Protein AF-A0AAN5I035-F1 (afdb_monomer_lite)

Organism: NCBI:txid1317129

Sequence (185 aa):
MRILAYFFSLVFFILNPTMFFKVLAELSRILLFSSSDSPFKPRFLRLLENATAASDLAPGTIEIALLAIEWTMVLLHVIVSVLHAYGCFSGRPAFVRPMVANCIASSSLLLIYLLITIYVIFNVNFPATNSVADAMNFETTQKRHLTIGGTFFVLYLLWDAIILYDYFDIKQRHRDFMYWIVEER

pLDDT: mean 78.51, std 13.43, range [45.34, 94.44]

Foldseek 3Di:
DVVVLVVLLVVCLPVLLVCLCVLLVVCCCLQPVCPPPNLLHDPVSVVVNVVVVVVPDDPCPVVVVSVVVSVVLNVLSNCLSVLLVVCLVVLNLVSLVVVLVNLVVSLVSLVVSLVVLVCSLPPRPQDPDPDPVVSVVVNVVSVVVNVVSVVVSVSSVVSSVSSVVSSVVSVVVVVVVVVVVVVVD

Structure (mmCIF, N/CA/C/O backbone):
data_AF-A0AAN5I035-F1
#
_entry.id   AF-A0AAN5I035-F1
#
loop_
_atom_site.group_PDB
_atom_site.id
_atom_site.type_symbol
_atom_site.label_atom_id
_atom_site.label_alt_id
_atom_site.label_comp_id
_atom_site.label_asym_id
_atom_site.label_entity_id
_atom_site.label_seq_id
_atom_site.pdbx_PDB_ins_code
_atom_site.Cartn_x
_atom_site.Cartn_y
_atom_site.Cartn_z
_atom_site.occupancy
_atom_site.B_iso_or_equiv
_atom_site.auth_seq_id
_atom_site.auth_comp_id
_atom_site.auth_asym_id
_atom_site.auth_atom_id
_atom_site.pdbx_PDB_model_num
ATOM 1 N N . MET A 1 1 ? -5.283 -10.784 18.619 1.00 60.19 1 MET A N 1
ATOM 2 C CA . MET A 1 1 ? -5.564 -9.887 17.474 1.00 60.19 1 MET A CA 1
ATOM 3 C C . MET A 1 1 ? -4.944 -8.500 17.627 1.00 60.19 1 MET A C 1
ATOM 5 O O . MET A 1 1 ? -4.178 -8.135 16.756 1.00 60.19 1 MET A O 1
ATOM 9 N N . ARG A 1 2 ? -5.168 -7.750 18.718 1.00 64.00 2 ARG A N 1
ATOM 10 C CA . ARG A 1 2 ? -4.633 -6.373 18.863 1.00 64.00 2 ARG A CA 1
ATOM 11 C C . ARG A 1 2 ? -3.109 -6.247 18.777 1.00 64.00 2 ARG A C 1
ATOM 13 O O . ARG A 1 2 ? -2.619 -5.431 18.016 1.00 64.00 2 ARG A O 1
ATOM 20 N N . ILE A 1 3 ? -2.360 -7.089 19.493 1.00 70.69 3 ILE A N 1
ATOM 21 C CA . ILE A 1 3 ? -0.884 -7.113 19.408 1.00 70.69 3 ILE A CA 1
ATOM 22 C C . ILE A 1 3 ? -0.423 -7.404 17.973 1.00 70.69 3 ILE A C 1
ATOM 24 O O . ILE A 1 3 ? 0.518 -6.786 17.491 1.00 70.69 3 ILE A O 1
ATOM 28 N N . LEU A 1 4 ? -1.135 -8.297 17.277 1.00 66.12 4 LEU A N 1
ATOM 29 C CA . LEU A 1 4 ? -0.880 -8.612 15.876 1.00 66.12 4 LEU A CA 1
ATOM 30 C C . LEU A 1 4 ? -1.146 -7.388 14.982 1.00 66.12 4 LEU A C 1
ATOM 32 O O . LEU A 1 4 ? -0.314 -7.060 14.151 1.00 66.12 4 LEU A O 1
ATOM 36 N N . ALA A 1 5 ? -2.254 -6.671 15.196 1.00 66.56 5 ALA A N 1
ATOM 37 C CA . ALA A 1 5 ? -2.573 -5.440 14.474 1.00 66.56 5 ALA A CA 1
ATOM 38 C C . ALA A 1 5 ? -1.515 -4.352 14.687 1.00 66.56 5 ALA A C 1
ATOM 40 O O . ALA A 1 5 ? -1.046 -3.776 13.715 1.00 66.56 5 ALA A O 1
ATOM 41 N N . TYR A 1 6 ? -1.055 -4.138 15.923 1.00 69.69 6 TYR A N 1
ATOM 42 C CA . TYR A 1 6 ? 0.030 -3.194 16.205 1.00 69.69 6 TYR A CA 1
ATOM 43 C C . TYR A 1 6 ? 1.356 -3.611 15.568 1.00 69.69 6 TYR A C 1
ATOM 45 O O . TYR A 1 6 ? 2.053 -2.772 15.000 1.00 69.69 6 TYR A O 1
ATOM 53 N N . PHE A 1 7 ? 1.692 -4.902 15.626 1.00 75.31 7 PHE A N 1
ATOM 54 C CA . PHE A 1 7 ? 2.879 -5.442 14.973 1.00 75.31 7 PHE A CA 1
ATOM 55 C C . PHE A 1 7 ? 2.829 -5.215 13.459 1.00 75.31 7 PHE A C 1
ATOM 57 O O . PHE A 1 7 ? 3.774 -4.677 12.891 1.00 75.31 7 PHE A O 1
ATOM 64 N N . PHE A 1 8 ? 1.714 -5.552 12.810 1.00 69.56 8 PHE A N 1
ATOM 65 C CA . PHE A 1 8 ? 1.548 -5.345 11.375 1.00 69.56 8 PHE A CA 1
ATOM 66 C C . PHE A 1 8 ? 1.507 -3.862 11.003 1.00 69.56 8 PHE A C 1
ATOM 68 O O . PHE A 1 8 ? 2.154 -3.485 10.034 1.00 69.56 8 PHE A O 1
ATOM 75 N N . SER A 1 9 ? 0.857 -2.997 11.784 1.00 70.56 9 SER A N 1
ATOM 76 C CA . SER A 1 9 ? 0.920 -1.548 11.564 1.00 70.56 9 SER A CA 1
ATOM 77 C C . SER A 1 9 ? 2.349 -1.013 11.653 1.00 70.56 9 SER A C 1
ATOM 79 O O . SER A 1 9 ? 2.725 -0.195 10.824 1.00 70.56 9 SER A O 1
ATOM 81 N N . LEU A 1 10 ? 3.174 -1.498 12.589 1.00 75.06 10 LEU A N 1
ATOM 82 C CA . LEU A 1 10 ? 4.586 -1.106 12.695 1.00 75.06 10 LEU A CA 1
ATOM 83 C C . LEU A 1 10 ? 5.431 -1.648 11.533 1.00 75.06 10 LEU A C 1
ATOM 85 O O . LEU A 1 10 ? 6.262 -0.938 10.973 1.00 75.06 10 LEU A O 1
ATOM 89 N N . VAL A 1 11 ? 5.221 -2.909 11.157 1.00 78.88 11 VAL A N 1
ATOM 90 C CA . VAL A 1 11 ? 5.916 -3.539 10.030 1.00 78.88 11 VAL A CA 1
ATOM 91 C C . VAL A 1 11 ? 5.591 -2.800 8.732 1.00 78.88 11 VAL A C 1
ATOM 93 O O . VAL A 1 11 ? 6.497 -2.431 7.987 1.00 78.88 11 VAL A O 1
ATOM 96 N N . PHE A 1 12 ? 4.314 -2.514 8.482 1.00 79.19 12 PHE A N 1
ATOM 97 C CA . PHE A 1 12 ? 3.877 -1.823 7.274 1.00 79.19 12 PHE A CA 1
ATOM 98 C C . PHE A 1 12 ? 4.144 -0.318 7.293 1.00 79.19 12 PHE A C 1
ATOM 100 O O . PHE A 1 12 ? 4.346 0.242 6.222 1.00 79.19 12 PHE A O 1
ATOM 107 N N . PHE A 1 13 ? 4.287 0.304 8.467 1.00 78.06 13 PHE A N 1
ATOM 108 C CA . PHE A 1 13 ? 4.807 1.670 8.592 1.00 78.06 13 PHE A CA 1
ATOM 109 C C . PHE A 1 13 ? 6.179 1.828 7.925 1.00 78.06 13 PHE A C 1
ATOM 111 O O . PHE A 1 13 ? 6.458 2.851 7.304 1.00 78.06 13 PHE A O 1
ATOM 118 N N . ILE A 1 14 ? 7.032 0.804 8.034 1.00 78.81 14 ILE A N 1
ATOM 119 C CA . ILE A 1 14 ? 8.379 0.802 7.450 1.00 78.81 14 ILE A CA 1
ATOM 120 C C . ILE A 1 14 ? 8.353 0.242 6.026 1.00 78.81 14 ILE A C 1
ATOM 122 O O . ILE A 1 14 ? 8.935 0.837 5.117 1.00 78.81 14 ILE A O 1
ATOM 126 N N . LEU A 1 15 ? 7.680 -0.894 5.818 1.00 81.31 15 LEU A N 1
ATOM 127 C CA . LEU A 1 15 ? 7.699 -1.602 4.537 1.00 81.31 15 LEU A CA 1
ATOM 128 C C . LEU A 1 15 ? 6.946 -0.865 3.427 1.00 81.31 15 LEU A C 1
ATOM 130 O O . LEU A 1 15 ? 7.379 -0.923 2.276 1.00 81.31 15 LEU A O 1
ATOM 134 N N . ASN A 1 16 ? 5.835 -0.189 3.731 1.00 81.69 16 ASN A N 1
ATOM 135 C CA . ASN A 1 16 ? 5.000 0.432 2.703 1.00 81.69 16 ASN A CA 1
ATOM 136 C C . ASN A 1 16 ? 5.709 1.603 1.999 1.00 81.69 16 ASN A C 1
ATOM 138 O O . ASN A 1 16 ? 5.742 1.600 0.770 1.00 81.69 16 ASN A O 1
ATOM 142 N N . PRO A 1 17 ? 6.408 2.520 2.701 1.00 82.62 17 PRO A N 1
ATOM 143 C CA . PRO A 1 17 ? 7.271 3.503 2.048 1.00 82.62 17 PRO A CA 1
ATOM 144 C C . PRO A 1 17 ? 8.328 2.886 1.130 1.00 82.62 17 PRO A C 1
ATOM 146 O O . PRO A 1 17 ? 8.500 3.327 -0.004 1.00 82.62 17 PRO A O 1
ATOM 149 N N . THR A 1 18 ? 9.018 1.831 1.582 1.00 82.12 18 THR A N 1
ATOM 150 C CA . THR A 1 18 ? 10.063 1.190 0.766 1.00 82.12 18 THR A CA 1
ATOM 151 C C . THR A 1 18 ? 9.478 0.517 -0.473 1.00 82.12 18 THR A C 1
ATOM 153 O O . THR A 1 18 ? 10.094 0.524 -1.540 1.00 82.12 18 THR A O 1
ATOM 156 N N . MET A 1 19 ? 8.288 -0.067 -0.333 1.00 81.88 19 MET A N 1
ATOM 157 C CA . MET A 1 19 ? 7.547 -0.665 -1.436 1.00 81.88 19 MET A CA 1
ATOM 158 C C . MET A 1 19 ? 7.062 0.382 -2.428 1.00 81.88 19 MET A C 1
ATOM 160 O O . MET A 1 19 ? 7.220 0.149 -3.621 1.00 81.88 19 MET A O 1
ATOM 164 N N . PHE A 1 20 ? 6.556 1.534 -1.977 1.00 78.69 20 PHE A N 1
ATOM 165 C CA . PHE A 1 20 ? 6.182 2.627 -2.875 1.00 78.69 20 PHE A CA 1
ATOM 166 C C . PHE A 1 20 ? 7.358 3.054 -3.744 1.00 78.69 20 PHE A C 1
ATOM 168 O O . PHE A 1 20 ? 7.219 3.041 -4.962 1.00 78.69 20 PHE A O 1
ATOM 175 N N . PHE A 1 21 ? 8.527 3.315 -3.150 1.00 79.31 21 PHE A N 1
ATOM 176 C CA . PHE A 1 21 ? 9.720 3.672 -3.920 1.00 79.31 21 PHE A CA 1
ATOM 177 C C . PHE A 1 21 ? 10.095 2.594 -4.937 1.00 79.31 21 PHE A C 1
ATOM 179 O O . PHE A 1 21 ? 10.336 2.900 -6.097 1.00 79.31 21 PHE A O 1
ATOM 186 N N . LYS A 1 22 ? 10.125 1.315 -4.543 1.00 80.75 22 LYS A N 1
ATOM 187 C CA . LYS A 1 22 ? 10.512 0.237 -5.467 1.00 80.75 22 LYS A CA 1
ATOM 188 C C . LYS A 1 22 ? 9.491 0.009 -6.577 1.00 80.75 22 LYS A C 1
ATOM 190 O O . LYS A 1 22 ? 9.883 -0.170 -7.724 1.00 80.75 22 LYS A O 1
ATOM 195 N N . VAL A 1 23 ? 8.204 -0.008 -6.243 1.00 80.44 23 VAL A N 1
ATOM 196 C CA . VAL A 1 23 ? 7.123 -0.253 -7.202 1.00 80.44 23 VAL A CA 1
ATOM 197 C C . VAL A 1 23 ? 6.985 0.925 -8.155 1.00 80.44 23 VAL A C 1
ATOM 199 O O . VAL A 1 23 ? 6.929 0.703 -9.358 1.00 80.44 23 VAL A O 1
ATOM 202 N N . LEU A 1 24 ? 6.977 2.163 -7.657 1.00 75.12 24 LEU A N 1
ATOM 203 C CA . LEU A 1 24 ? 6.857 3.351 -8.503 1.00 75.12 24 LEU A CA 1
ATOM 204 C C . LEU A 1 24 ? 8.114 3.584 -9.343 1.00 75.12 24 LEU A C 1
ATOM 206 O O . LEU A 1 24 ? 7.967 3.905 -10.518 1.00 75.12 24 LEU A O 1
ATOM 210 N N . ALA A 1 25 ? 9.316 3.309 -8.826 1.00 74.62 25 ALA A N 1
ATOM 211 C CA . ALA A 1 25 ? 10.541 3.353 -9.627 1.00 74.62 25 ALA A CA 1
ATOM 212 C C . ALA A 1 25 ? 10.573 2.275 -10.723 1.00 74.62 25 ALA A C 1
ATOM 214 O O . ALA A 1 25 ? 11.047 2.521 -11.830 1.00 74.62 25 ALA A O 1
ATOM 215 N N . GLU A 1 26 ? 10.076 1.067 -10.448 1.00 74.00 26 GLU A N 1
ATOM 216 C CA . GLU A 1 26 ? 10.031 0.017 -11.466 1.00 74.00 26 GLU A CA 1
ATOM 217 C C . GLU A 1 26 ? 8.922 0.279 -12.490 1.00 74.00 26 GLU A C 1
ATOM 219 O O . GLU A 1 26 ? 9.139 0.118 -13.689 1.00 74.00 26 GLU A O 1
ATOM 224 N N . LEU A 1 27 ? 7.756 0.754 -12.043 1.00 72.06 27 LEU A N 1
ATOM 225 C CA . LEU A 1 27 ? 6.692 1.216 -12.928 1.00 72.06 27 LEU A CA 1
ATOM 226 C C . LEU A 1 27 ? 7.179 2.379 -13.786 1.00 72.06 27 LEU A C 1
ATOM 228 O O . LEU A 1 27 ? 6.998 2.338 -14.991 1.00 72.06 27 LEU A O 1
ATOM 232 N N . SER A 1 28 ? 7.852 3.384 -13.231 1.00 66.25 28 SER A N 1
ATOM 233 C CA . SER A 1 28 ? 8.391 4.488 -14.026 1.00 66.25 28 SER A CA 1
ATOM 234 C C . SER A 1 28 ? 9.477 4.011 -14.991 1.00 66.25 28 SER A C 1
ATOM 236 O O . SER A 1 28 ? 9.486 4.430 -16.146 1.00 66.25 28 SER A O 1
ATOM 238 N N . ARG A 1 29 ? 10.333 3.057 -14.606 1.00 68.38 29 ARG A N 1
ATOM 239 C CA . ARG A 1 29 ? 11.303 2.451 -15.531 1.00 68.38 29 ARG A CA 1
ATOM 240 C C . ARG A 1 29 ? 10.620 1.731 -16.693 1.00 68.38 29 ARG A C 1
ATOM 242 O O . ARG A 1 29 ? 11.008 1.931 -17.842 1.00 68.38 29 ARG A O 1
ATOM 249 N N . ILE A 1 30 ? 9.612 0.909 -16.406 1.00 65.75 30 ILE A N 1
ATOM 250 C CA . ILE A 1 30 ? 8.873 0.146 -17.420 1.00 65.75 30 ILE A CA 1
ATOM 251 C C . ILE A 1 30 ? 8.041 1.086 -18.303 1.00 65.75 30 ILE A C 1
ATOM 253 O O . ILE A 1 30 ? 8.019 0.917 -19.521 1.00 65.75 30 ILE A O 1
ATOM 257 N N . LEU A 1 31 ? 7.366 2.072 -17.705 1.00 60.81 31 LEU A N 1
ATOM 258 C CA . LEU A 1 31 ? 6.388 2.931 -18.373 1.00 60.81 31 LEU A CA 1
ATOM 259 C C . LEU A 1 31 ? 7.026 4.148 -19.077 1.00 60.81 31 LEU A C 1
ATOM 261 O O . LEU A 1 31 ? 6.537 4.543 -20.132 1.00 60.81 31 LEU A O 1
ATOM 265 N N . LEU A 1 32 ? 8.100 4.734 -18.534 1.00 56.31 32 LEU A N 1
ATOM 266 C CA . LEU A 1 32 ? 8.632 6.044 -18.956 1.00 56.31 32 LEU A CA 1
ATOM 267 C C . LEU A 1 32 ? 10.088 6.007 -19.440 1.00 56.31 32 LEU A C 1
ATOM 269 O O . LEU A 1 32 ? 10.382 6.613 -20.462 1.00 56.31 32 LEU A O 1
ATOM 273 N N . PHE A 1 33 ? 10.989 5.278 -18.768 1.00 52.69 33 PHE A N 1
ATOM 274 C CA . PHE A 1 33 ? 12.440 5.316 -19.063 1.00 52.69 33 PHE A CA 1
ATOM 275 C C . PHE A 1 33 ? 12.965 4.159 -19.909 1.00 52.69 33 PHE A C 1
ATOM 277 O O . PHE A 1 33 ? 14.175 4.017 -20.097 1.00 52.69 33 PHE A O 1
ATOM 284 N N . SER A 1 34 ? 12.080 3.325 -20.451 1.00 48.25 34 SER A N 1
ATOM 285 C CA . SER A 1 34 ? 12.475 2.420 -21.522 1.00 48.25 34 SER A CA 1
ATOM 286 C C . SER A 1 34 ? 12.839 3.287 -22.726 1.00 48.25 34 SER A C 1
ATOM 288 O O . SER A 1 34 ? 11.942 3.920 -23.291 1.00 48.25 34 SER A O 1
ATOM 290 N N . SER A 1 35 ? 14.141 3.360 -23.033 1.00 45.34 35 SER A N 1
ATOM 291 C CA . SER A 1 35 ? 14.731 4.148 -24.120 1.00 45.34 35 SER A CA 1
ATOM 292 C C . SER A 1 35 ? 13.869 4.095 -25.382 1.00 45.34 35 SER A C 1
ATOM 294 O O . SER A 1 35 ? 13.225 3.079 -25.652 1.00 45.34 35 SER A O 1
ATOM 296 N N . SER A 1 36 ? 13.868 5.174 -26.170 1.00 46.75 36 SER A N 1
ATOM 297 C CA . SER A 1 36 ? 13.110 5.295 -27.429 1.00 46.75 36 SER A CA 1
ATOM 298 C C . SER A 1 36 ? 13.286 4.102 -28.385 1.00 46.75 36 SER A C 1
ATOM 300 O O . SER A 1 36 ? 12.409 3.844 -29.204 1.00 46.75 36 SER A O 1
ATOM 302 N N . ASP A 1 37 ? 14.372 3.340 -28.225 1.00 47.41 37 ASP A N 1
ATOM 303 C CA . ASP A 1 37 ? 14.731 2.164 -29.023 1.00 47.41 37 ASP A CA 1
ATOM 304 C C . ASP A 1 37 ? 14.488 0.815 -28.328 1.00 47.41 37 ASP A C 1
ATOM 306 O O . ASP A 1 37 ? 14.891 -0.230 -28.837 1.00 47.41 37 ASP A O 1
ATOM 310 N N . SER A 1 38 ? 13.837 0.789 -27.164 1.00 45.84 38 SER A N 1
ATOM 311 C CA . SER A 1 38 ? 13.558 -0.459 -26.462 1.00 45.84 38 SER A CA 1
ATOM 312 C C . SER A 1 38 ? 12.563 -1.319 -27.260 1.00 45.84 38 SER A C 1
ATOM 314 O O . SER A 1 38 ? 11.383 -0.953 -27.392 1.00 45.84 38 SER A O 1
ATOM 316 N N . PRO A 1 39 ? 12.973 -2.509 -27.751 1.00 50.09 39 PRO A N 1
ATOM 317 C CA . PRO A 1 39 ? 12.072 -3.423 -28.456 1.00 50.09 39 PRO A CA 1
ATOM 318 C C . PRO A 1 39 ? 10.982 -3.984 -27.529 1.00 50.09 39 PRO A C 1
ATOM 320 O O . PRO A 1 39 ? 10.032 -4.611 -27.991 1.00 50.09 39 PRO A O 1
ATOM 323 N N . PHE A 1 40 ? 11.095 -3.719 -26.226 1.00 47.88 40 PHE A N 1
ATOM 324 C CA . PHE A 1 40 ? 10.255 -4.256 -25.167 1.00 47.88 40 PHE A CA 1
ATOM 325 C C . PHE A 1 40 ? 9.086 -3.350 -24.783 1.00 47.88 40 PHE A C 1
ATOM 327 O O . PHE A 1 40 ? 8.340 -3.695 -23.872 1.00 47.88 40 PHE A O 1
ATOM 334 N N . LYS A 1 41 ? 8.922 -2.190 -25.435 1.00 55.91 41 LYS A N 1
ATOM 335 C CA . LYS A 1 41 ? 7.906 -1.199 -25.056 1.00 55.91 41 LYS A CA 1
ATOM 336 C C . LYS A 1 41 ? 6.509 -1.604 -25.565 1.00 55.91 41 LYS A C 1
ATOM 338 O O . LYS A 1 41 ? 6.286 -1.591 -26.781 1.00 55.91 41 LYS A O 1
ATOM 343 N N . PRO A 1 42 ? 5.545 -1.921 -24.678 1.00 57.12 42 PRO A N 1
ATOM 344 C CA . PRO A 1 42 ? 4.153 -2.179 -25.046 1.00 57.12 42 PRO A CA 1
ATOM 345 C C . PRO A 1 42 ? 3.546 -1.020 -25.848 1.00 57.12 42 PRO A C 1
ATOM 347 O O . PRO A 1 42 ? 3.849 0.145 -25.593 1.00 57.12 42 PRO A O 1
ATOM 350 N N . ARG A 1 43 ? 2.628 -1.308 -26.783 1.00 56.88 43 ARG A N 1
ATOM 351 C CA . ARG A 1 43 ? 1.982 -0.273 -27.624 1.00 56.88 43 ARG A CA 1
ATOM 352 C C . ARG A 1 43 ? 1.306 0.837 -26.814 1.00 56.88 43 ARG A C 1
ATOM 354 O O . ARG A 1 43 ? 1.384 1.997 -27.200 1.00 56.88 43 ARG A O 1
ATOM 361 N N . PHE A 1 44 ? 0.690 0.485 -25.686 1.00 55.53 44 PHE A N 1
ATOM 362 C CA . PHE A 1 44 ? 0.089 1.450 -24.762 1.00 55.53 44 PHE A CA 1
ATOM 363 C C . PHE A 1 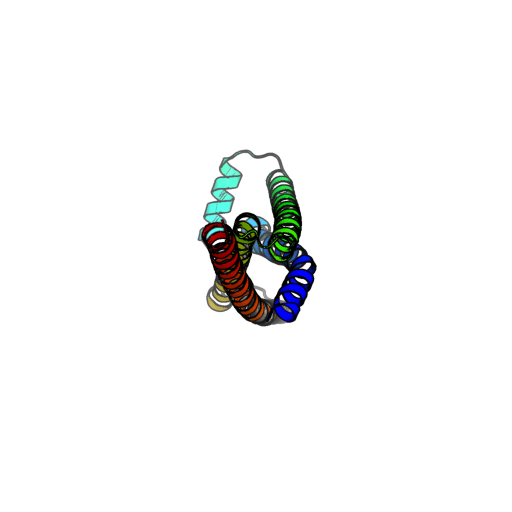44 ? 1.115 2.461 -24.224 1.00 55.53 44 PHE A C 1
ATOM 365 O O . PHE A 1 44 ? 0.822 3.647 -24.123 1.00 55.53 44 PHE A O 1
ATOM 372 N N . LEU A 1 45 ? 2.346 2.015 -23.963 1.00 58.56 45 LEU A N 1
ATOM 373 C CA . LEU A 1 45 ? 3.413 2.858 -23.431 1.00 58.56 45 LEU A CA 1
ATOM 374 C C . LEU A 1 45 ? 4.022 3.802 -24.455 1.00 58.56 45 LEU A C 1
ATOM 376 O O . LEU A 1 45 ? 4.353 4.932 -24.116 1.00 58.56 45 LEU A O 1
ATOM 380 N N . ARG A 1 46 ? 4.080 3.384 -25.721 1.00 59.56 46 ARG A N 1
ATOM 381 C CA . ARG A 1 46 ? 4.413 4.294 -26.825 1.00 59.56 46 ARG A CA 1
ATOM 382 C C . ARG A 1 46 ? 3.366 5.399 -26.977 1.00 59.56 46 ARG A C 1
ATOM 384 O O . ARG A 1 46 ? 3.709 6.530 -27.284 1.00 59.56 46 ARG A O 1
ATOM 391 N N . LEU A 1 47 ? 2.091 5.090 -26.737 1.00 62.03 47 LEU A N 1
ATOM 392 C CA . LEU A 1 47 ? 1.004 6.068 -26.821 1.00 62.03 47 LEU A CA 1
ATOM 393 C C . LEU A 1 47 ? 1.097 7.128 -25.710 1.00 62.03 47 LEU A C 1
ATOM 395 O O . LEU A 1 47 ? 0.880 8.309 -25.964 1.00 62.03 47 LEU A O 1
ATOM 399 N N . LEU A 1 48 ? 1.462 6.698 -24.500 1.00 61.44 48 LEU A N 1
ATOM 400 C CA . LEU A 1 48 ? 1.661 7.560 -23.333 1.00 61.44 48 LEU A CA 1
ATOM 401 C C . LEU A 1 48 ? 2.888 8.464 -23.500 1.00 61.44 48 LEU A C 1
ATOM 403 O O . LEU A 1 48 ? 2.802 9.664 -23.263 1.00 61.44 48 LEU A O 1
ATOM 407 N N . GLU A 1 49 ? 3.992 7.901 -23.991 1.00 63.66 49 GLU A N 1
ATOM 408 C CA . GLU A 1 49 ? 5.212 8.644 -24.306 1.00 63.66 49 GLU A CA 1
ATOM 409 C C . GLU A 1 49 ? 4.979 9.691 -25.404 1.00 63.66 49 GLU A C 1
ATOM 411 O O . GLU A 1 49 ? 5.383 10.844 -25.258 1.00 63.66 49 GLU A O 1
ATOM 416 N N . ASN A 1 50 ? 4.240 9.331 -26.459 1.00 64.81 50 ASN A N 1
ATOM 417 C CA . ASN A 1 50 ? 3.845 10.265 -27.512 1.00 64.81 50 ASN A CA 1
ATOM 418 C C . ASN A 1 50 ? 2.960 11.399 -26.973 1.00 64.81 50 ASN A C 1
ATOM 420 O O . ASN A 1 50 ? 3.115 12.543 -27.392 1.00 64.81 50 ASN A O 1
ATOM 424 N N . ALA A 1 51 ? 2.059 11.109 -26.029 1.00 63.66 51 ALA A N 1
ATOM 425 C CA . ALA A 1 51 ? 1.234 12.130 -25.384 1.00 63.66 51 ALA A CA 1
ATOM 426 C C . ALA A 1 51 ? 2.069 13.078 -24.505 1.00 63.66 51 ALA A C 1
ATOM 428 O O . ALA A 1 51 ? 1.831 14.283 -24.510 1.00 63.66 51 ALA A O 1
ATOM 429 N N . THR A 1 52 ? 3.078 12.562 -23.794 1.00 62.59 52 THR A N 1
ATOM 430 C CA . THR A 1 52 ? 4.006 13.394 -23.011 1.00 62.59 52 THR A CA 1
ATOM 431 C C . THR A 1 52 ? 4.954 14.206 -23.891 1.00 62.59 52 THR A C 1
ATOM 433 O O . THR A 1 52 ? 5.175 15.381 -23.612 1.00 62.59 52 THR A O 1
ATOM 436 N N . ALA A 1 53 ? 5.459 13.642 -24.990 1.00 63.50 53 ALA A N 1
ATOM 437 C CA . ALA A 1 53 ? 6.291 14.364 -25.951 1.00 63.50 53 ALA A CA 1
ATOM 438 C C . ALA A 1 53 ? 5.506 15.485 -26.652 1.00 63.50 53 ALA A C 1
ATOM 440 O O . ALA A 1 53 ? 6.044 16.561 -26.884 1.00 63.50 53 ALA A O 1
ATOM 441 N N . ALA A 1 54 ? 4.211 15.275 -26.911 1.00 64.25 54 ALA A N 1
ATOM 442 C CA . ALA A 1 54 ? 3.320 16.295 -27.467 1.00 64.25 54 ALA A CA 1
ATOM 443 C C . ALA A 1 54 ? 3.015 17.457 -26.500 1.00 64.25 54 ALA A C 1
ATOM 445 O O . ALA A 1 54 ? 2.454 18.463 -26.926 1.00 64.25 54 ALA A O 1
ATOM 446 N N . SER A 1 55 ? 3.348 17.323 -25.212 1.00 66.69 55 SER A N 1
ATOM 447 C CA . SER A 1 55 ? 3.047 18.332 -24.188 1.00 66.69 55 SER A CA 1
ATOM 448 C C . SER A 1 55 ? 4.160 19.363 -23.950 1.00 66.69 55 SER A C 1
ATOM 450 O O . SER A 1 55 ? 3.987 20.227 -23.095 1.00 66.69 55 SER A O 1
ATOM 452 N N . ASP A 1 56 ? 5.276 19.291 -24.694 1.00 66.25 56 ASP A N 1
ATOM 453 C CA . ASP A 1 56 ? 6.405 20.246 -24.640 1.00 66.25 56 ASP A CA 1
ATOM 454 C C . ASP A 1 56 ? 6.963 20.487 -23.214 1.00 66.25 56 ASP A C 1
ATOM 456 O O . ASP A 1 56 ? 7.468 21.555 -22.864 1.00 66.25 56 ASP A O 1
ATOM 460 N N . LEU A 1 57 ? 6.859 19.471 -22.350 1.00 67.88 57 LEU A N 1
ATOM 461 C CA . LEU A 1 57 ? 7.364 19.515 -20.978 1.00 67.88 57 LEU A CA 1
ATOM 462 C C . LEU A 1 57 ? 8.895 19.611 -20.962 1.00 67.88 57 LEU A C 1
ATOM 464 O O . LEU A 1 57 ? 9.586 18.885 -21.677 1.00 67.88 57 LEU A O 1
ATOM 468 N N . ALA A 1 58 ? 9.434 20.455 -20.077 1.00 70.62 58 ALA A N 1
ATOM 469 C CA . ALA A 1 58 ? 10.878 20.587 -19.914 1.00 70.62 58 ALA A CA 1
ATOM 470 C C . ALA A 1 58 ? 11.522 19.240 -19.505 1.00 70.62 58 ALA A C 1
ATOM 472 O O . ALA A 1 58 ? 10.927 18.502 -18.702 1.00 70.62 58 ALA A O 1
ATOM 473 N N . PRO A 1 59 ? 12.744 18.931 -19.989 1.00 63.56 59 PRO A N 1
ATOM 474 C CA . PRO A 1 59 ? 13.462 17.708 -19.633 1.00 63.56 59 PRO A CA 1
ATOM 475 C C . PRO A 1 59 ? 13.541 17.528 -18.111 1.00 63.56 59 PRO A C 1
ATOM 477 O O . PRO A 1 59 ? 13.885 18.464 -17.393 1.00 63.56 59 PRO A O 1
ATOM 480 N N . GLY A 1 60 ? 13.197 16.339 -17.608 1.00 66.75 60 GLY A N 1
ATOM 481 C CA . GLY A 1 60 ? 13.221 16.025 -16.171 1.00 66.75 60 GLY A CA 1
ATOM 482 C C . GLY A 1 60 ? 11.978 16.451 -15.371 1.00 66.75 60 GLY A C 1
ATOM 483 O O . GLY A 1 60 ? 11.849 16.079 -14.207 1.00 66.75 60 GLY A O 1
ATOM 484 N N . THR A 1 61 ? 11.005 17.152 -15.965 1.00 72.38 61 THR A N 1
ATOM 485 C CA . THR A 1 61 ? 9.774 17.559 -15.247 1.00 72.38 61 THR A CA 1
ATOM 486 C C . THR A 1 61 ? 8.951 16.355 -14.779 1.00 72.38 61 THR A C 1
ATOM 488 O O . THR A 1 61 ? 8.416 16.354 -13.671 1.00 72.38 61 THR A O 1
ATOM 491 N N . ILE A 1 62 ? 8.885 15.302 -15.598 1.00 70.75 62 ILE A N 1
ATOM 492 C CA . ILE A 1 62 ? 8.186 14.052 -15.263 1.00 70.75 62 ILE A CA 1
ATOM 493 C C . ILE A 1 62 ? 8.884 13.335 -14.098 1.00 70.75 62 ILE A C 1
ATOM 495 O O . ILE A 1 62 ? 8.211 12.865 -13.187 1.00 70.75 62 ILE A O 1
ATOM 499 N N . GLU A 1 63 ? 10.219 13.300 -14.085 1.00 71.19 63 GLU A N 1
ATOM 500 C CA . GLU A 1 63 ? 11.006 12.704 -12.992 1.00 71.19 63 GLU A CA 1
ATOM 501 C C . GLU A 1 63 ? 10.750 13.416 -11.664 1.00 71.19 63 GLU A C 1
ATOM 503 O O . GLU A 1 63 ? 10.463 12.772 -10.656 1.00 71.19 63 GLU A O 1
ATOM 508 N N . ILE A 1 64 ? 10.786 14.752 -11.676 1.00 77.31 64 ILE A N 1
ATOM 509 C CA . ILE A 1 64 ? 10.528 15.573 -10.490 1.00 77.31 64 ILE A CA 1
ATOM 510 C C . ILE A 1 64 ? 9.091 15.370 -9.998 1.00 77.31 64 ILE A C 1
ATOM 512 O O . ILE A 1 64 ? 8.872 15.222 -8.796 1.00 77.31 64 ILE A O 1
ATOM 516 N N . ALA A 1 65 ? 8.114 15.331 -10.908 1.00 76.00 65 ALA A N 1
ATOM 517 C CA . ALA A 1 65 ? 6.717 15.102 -10.555 1.00 76.00 65 ALA A CA 1
ATOM 518 C C . ALA A 1 65 ? 6.503 13.719 -9.920 1.00 76.00 65 ALA A C 1
ATOM 520 O O . ALA A 1 65 ? 5.821 13.617 -8.903 1.00 76.00 65 ALA A O 1
ATOM 521 N N . LEU A 1 66 ? 7.115 12.665 -10.469 1.00 75.31 66 LEU A N 1
ATOM 522 C CA . LEU A 1 66 ? 7.046 11.316 -9.899 1.00 75.31 66 LEU A CA 1
ATOM 523 C C . LEU A 1 66 ? 7.681 11.250 -8.518 1.00 75.31 66 LEU A C 1
ATOM 525 O O . LEU A 1 66 ? 7.060 10.733 -7.594 1.00 75.31 66 LEU A O 1
ATOM 529 N N . LEU A 1 67 ? 8.870 11.833 -8.358 1.00 78.25 67 LEU A N 1
ATOM 530 C CA . LEU A 1 67 ? 9.548 11.896 -7.070 1.00 78.25 67 LEU A CA 1
ATOM 531 C C . LEU A 1 67 ? 8.688 12.643 -6.038 1.00 78.25 67 LEU A C 1
ATOM 533 O O . LEU A 1 67 ? 8.527 12.188 -4.908 1.00 78.25 67 LEU A O 1
ATOM 537 N N . ALA A 1 68 ? 8.077 13.766 -6.425 1.00 81.56 68 ALA A N 1
ATOM 538 C CA . ALA A 1 68 ? 7.169 14.513 -5.559 1.00 81.56 68 ALA A CA 1
ATOM 539 C C . ALA A 1 68 ? 5.930 13.688 -5.163 1.00 81.56 68 ALA A C 1
ATOM 541 O O . ALA A 1 68 ? 5.523 13.716 -3.998 1.00 81.56 68 ALA A O 1
ATOM 542 N N . ILE A 1 69 ? 5.350 12.927 -6.098 1.00 82.00 69 ILE A N 1
ATOM 543 C CA . ILE A 1 69 ? 4.225 12.017 -5.834 1.00 82.00 69 ILE A CA 1
ATOM 544 C C . ILE A 1 69 ? 4.647 10.914 -4.856 1.00 82.00 69 ILE A C 1
ATOM 546 O O . ILE A 1 69 ? 3.946 10.688 -3.869 1.00 82.00 69 ILE A O 1
ATOM 550 N N . GLU A 1 70 ? 5.794 10.273 -5.086 1.00 79.19 70 GLU A N 1
ATOM 551 C CA . GLU A 1 70 ? 6.355 9.231 -4.219 1.00 79.19 70 GLU A CA 1
ATOM 552 C C . GLU A 1 70 ? 6.507 9.731 -2.778 1.00 79.19 70 GLU A C 1
ATOM 554 O O . GLU A 1 70 ? 5.946 9.145 -1.849 1.00 79.19 70 GLU A O 1
ATOM 559 N N . TRP A 1 71 ? 7.183 10.866 -2.582 1.00 83.31 71 TRP A N 1
ATOM 560 C CA . TRP A 1 71 ? 7.370 11.455 -1.252 1.00 83.31 71 TRP A CA 1
ATOM 561 C C . TRP A 1 71 ? 6.056 11.867 -0.593 1.00 83.31 71 TRP A C 1
ATOM 563 O O . TRP A 1 71 ? 5.888 11.688 0.615 1.00 83.31 71 TRP A O 1
ATOM 573 N N . THR A 1 72 ? 5.103 12.379 -1.373 1.00 86.00 72 THR A N 1
ATOM 574 C CA . THR A 1 72 ? 3.777 12.742 -0.860 1.00 86.00 72 THR A CA 1
ATOM 575 C C . THR A 1 72 ? 3.024 11.507 -0.370 1.00 86.00 72 THR A C 1
ATOM 577 O O . THR A 1 72 ? 2.453 11.535 0.720 1.00 86.00 72 THR A O 1
ATOM 580 N N . MET A 1 73 ? 3.058 10.398 -1.117 1.00 84.19 73 MET A N 1
ATOM 581 C CA . MET A 1 73 ? 2.444 9.133 -0.696 1.00 84.19 73 MET A CA 1
ATOM 582 C C . MET A 1 73 ? 3.088 8.584 0.579 1.00 84.19 73 MET A C 1
ATOM 584 O O . MET A 1 73 ? 2.375 8.149 1.483 1.00 84.19 73 MET A O 1
ATOM 588 N N . VAL A 1 74 ? 4.416 8.662 0.697 1.00 86.38 74 VAL A N 1
ATOM 589 C CA . VAL A 1 74 ? 5.144 8.261 1.911 1.00 86.38 74 VAL A CA 1
ATOM 590 C C . VAL A 1 74 ? 4.725 9.107 3.112 1.00 86.38 74 VAL A C 1
ATOM 592 O O . VAL A 1 74 ? 4.404 8.562 4.168 1.00 86.38 74 VAL A O 1
ATOM 595 N N . LEU A 1 75 ? 4.682 10.431 2.957 1.00 89.25 75 LEU A N 1
ATOM 596 C CA . LEU A 1 75 ? 4.280 11.337 4.030 1.00 89.25 75 LEU A CA 1
ATOM 597 C C . LEU A 1 75 ? 2.836 11.070 4.475 1.00 89.25 75 LEU A C 1
ATOM 599 O O . LEU A 1 75 ? 2.568 10.964 5.672 1.00 89.25 75 LEU A O 1
ATOM 603 N N . LEU A 1 76 ? 1.916 10.910 3.521 1.00 90.12 76 LEU A N 1
ATOM 604 C CA . LEU A 1 76 ? 0.523 10.564 3.803 1.00 90.12 76 LEU A CA 1
ATOM 605 C C . LEU A 1 76 ? 0.418 9.227 4.539 1.00 90.12 76 LEU A C 1
ATOM 607 O O . LEU A 1 76 ? -0.309 9.137 5.527 1.00 90.12 76 LEU A O 1
ATOM 611 N N . HIS A 1 77 ? 1.175 8.214 4.114 1.00 89.94 77 HIS A N 1
ATOM 612 C CA . HIS A 1 77 ? 1.207 6.914 4.773 1.00 89.94 77 HIS A CA 1
ATOM 613 C C . HIS A 1 77 ? 1.650 7.023 6.240 1.00 89.94 77 HIS A C 1
ATOM 615 O O . HIS A 1 77 ? 1.014 6.444 7.126 1.00 89.94 77 HIS A O 1
ATOM 621 N N . VAL A 1 78 ? 2.705 7.796 6.514 1.00 89.69 78 VAL A N 1
ATOM 622 C CA . VAL A 1 78 ? 3.209 8.040 7.874 1.00 89.69 78 VAL A CA 1
ATOM 623 C C . VAL A 1 78 ? 2.149 8.731 8.730 1.00 89.69 78 VAL A C 1
ATOM 625 O O . VAL A 1 78 ? 1.846 8.258 9.826 1.00 89.69 78 VAL A O 1
ATOM 628 N N . ILE A 1 79 ? 1.535 9.806 8.223 1.00 91.38 79 ILE A N 1
ATOM 629 C CA . ILE A 1 79 ? 0.484 10.548 8.936 1.00 91.38 79 ILE A CA 1
ATOM 630 C C . ILE A 1 79 ? -0.694 9.627 9.261 1.00 91.38 79 ILE A C 1
ATOM 632 O O . ILE A 1 79 ? -1.136 9.558 10.409 1.00 91.38 79 ILE A O 1
ATOM 636 N N . VAL A 1 80 ? -1.187 8.884 8.270 1.00 91.50 80 VAL A N 1
ATOM 637 C CA . VAL A 1 80 ? -2.320 7.968 8.437 1.00 91.50 80 VAL A CA 1
ATOM 638 C C . VAL A 1 80 ? -1.993 6.845 9.422 1.00 91.50 80 VAL A C 1
ATOM 640 O O . VAL A 1 80 ? -2.855 6.469 10.210 1.00 91.50 80 VAL A O 1
ATOM 643 N N . SER A 1 81 ? -0.754 6.357 9.447 1.00 89.44 81 SER A N 1
ATOM 644 C CA . SER A 1 81 ? -0.320 5.335 10.406 1.00 89.44 81 SER A CA 1
ATOM 645 C C . SER A 1 81 ? -0.279 5.857 11.846 1.00 89.44 81 SER A C 1
ATOM 647 O O . SER A 1 81 ? -0.687 5.155 12.771 1.00 89.44 81 SER A O 1
ATOM 649 N N . VAL A 1 82 ? 0.147 7.107 12.055 1.00 89.19 82 VAL A N 1
ATOM 650 C CA . VAL A 1 82 ? 0.101 7.751 13.380 1.00 89.19 82 VAL A CA 1
ATOM 651 C C . VAL A 1 82 ? -1.347 7.965 13.829 1.00 89.19 82 VAL A C 1
ATOM 653 O O . VAL A 1 82 ? -1.689 7.672 14.977 1.00 89.19 82 VAL A O 1
ATOM 656 N N . LEU A 1 83 ? -2.221 8.417 12.924 1.00 91.25 83 LEU A N 1
ATOM 657 C CA . LEU A 1 83 ? -3.654 8.550 13.203 1.00 91.25 83 LEU A CA 1
ATOM 658 C C . LEU A 1 83 ? -4.300 7.193 13.506 1.00 91.25 83 LEU A C 1
ATOM 660 O O . LEU A 1 83 ? -5.104 7.108 14.433 1.00 91.25 83 LEU A O 1
ATOM 664 N N . HIS A 1 84 ? -3.915 6.132 12.791 1.00 89.31 84 HIS A N 1
ATOM 665 C CA . HIS A 1 84 ? -4.373 4.768 13.060 1.00 89.31 84 HIS A CA 1
ATOM 666 C C . HIS A 1 84 ? -4.042 4.360 14.488 1.00 89.31 84 HIS A C 1
ATOM 668 O O . HIS A 1 84 ? -4.956 4.048 15.248 1.00 89.31 84 HIS A O 1
ATOM 674 N N . ALA A 1 85 ? -2.767 4.464 14.876 1.00 87.88 85 ALA A N 1
ATOM 675 C CA . ALA A 1 85 ? -2.319 4.145 16.226 1.00 87.88 85 ALA A CA 1
ATOM 676 C C . ALA A 1 85 ? -3.102 4.945 17.279 1.00 87.88 85 ALA A C 1
ATOM 678 O O . ALA A 1 85 ? -3.631 4.367 18.230 1.00 87.88 85 ALA A O 1
ATOM 679 N N . TYR A 1 86 ? -3.258 6.258 17.078 1.00 89.75 86 TYR A N 1
ATOM 680 C CA . TYR A 1 86 ? -4.071 7.098 17.958 1.00 89.75 86 TYR A CA 1
ATOM 681 C C . TYR A 1 86 ? -5.530 6.624 18.038 1.00 89.75 86 TYR A C 1
ATOM 683 O O . TYR A 1 86 ? -6.101 6.571 19.129 1.00 89.75 86 TYR A O 1
ATOM 691 N N . GLY A 1 87 ? -6.143 6.248 16.915 1.00 89.56 87 GLY A N 1
ATOM 692 C CA . GLY A 1 87 ? -7.502 5.711 16.853 1.00 89.56 87 GLY A CA 1
ATOM 693 C C . GLY A 1 87 ? -7.671 4.412 17.638 1.00 89.56 87 GLY A C 1
ATOM 694 O O . GLY A 1 87 ? -8.664 4.261 18.354 1.00 89.56 87 GLY A O 1
ATOM 695 N N . CYS A 1 88 ? -6.680 3.520 17.575 1.00 87.56 88 CYS A N 1
ATOM 696 C CA . CYS A 1 88 ? -6.649 2.279 18.348 1.00 87.56 88 CYS A CA 1
ATOM 697 C C . CYS A 1 88 ? -6.541 2.533 19.854 1.00 87.56 88 CYS A C 1
ATOM 699 O O . CYS A 1 88 ? -7.286 1.930 20.628 1.00 87.56 88 CYS A O 1
ATOM 701 N N . PHE A 1 89 ? -5.664 3.451 20.277 1.00 86.81 89 PHE A N 1
ATOM 702 C CA . PHE A 1 89 ? -5.487 3.785 21.695 1.00 86.81 89 PHE A CA 1
ATOM 703 C C . PHE A 1 89 ? -6.670 4.560 22.278 1.00 86.81 89 PHE A C 1
ATOM 705 O O . PHE A 1 89 ? -7.090 4.291 23.399 1.00 86.81 89 PHE A O 1
ATOM 712 N N . SER A 1 90 ? -7.223 5.509 21.523 1.00 89.19 90 SER A N 1
ATOM 713 C CA . SER A 1 90 ? -8.328 6.362 21.980 1.00 89.19 90 SER A CA 1
ATOM 714 C C . SER A 1 90 ? -9.715 5.740 21.789 1.00 89.19 90 SER A C 1
ATOM 716 O O . SER A 1 90 ? -10.709 6.338 22.200 1.00 89.19 90 SER A O 1
ATOM 718 N N . GLY A 1 91 ? -9.811 4.569 21.147 1.00 88.25 91 GLY A N 1
ATOM 719 C CA . GLY A 1 91 ? -11.088 3.917 20.845 1.00 88.25 91 GLY A CA 1
ATOM 720 C C . GLY A 1 91 ? -11.962 4.727 19.881 1.00 88.25 91 GLY A C 1
ATOM 721 O O . GLY A 1 91 ? -13.189 4.690 19.974 1.00 88.25 91 GLY A O 1
ATOM 722 N N . ARG A 1 92 ? -11.346 5.506 18.982 1.00 91.31 92 ARG A N 1
ATOM 723 C CA . ARG A 1 92 ? -12.041 6.417 18.062 1.00 91.31 92 ARG A CA 1
ATOM 724 C C . ARG A 1 92 ? -11.933 5.915 16.616 1.00 91.31 92 ARG A C 1
ATOM 726 O O . ARG A 1 92 ? -10.906 6.130 15.967 1.00 91.31 92 ARG A O 1
ATOM 733 N N . PRO A 1 93 ? -13.003 5.327 16.047 1.00 92.19 93 PRO A N 1
ATOM 734 C CA . PRO A 1 93 ? -12.951 4.704 14.720 1.00 92.19 93 PRO A CA 1
ATOM 735 C C . PRO A 1 93 ? -12.718 5.702 13.575 1.00 92.19 93 PRO A C 1
ATOM 737 O O . PRO A 1 93 ? -12.254 5.314 12.503 1.00 92.19 93 PRO A O 1
ATOM 740 N N . ALA A 1 94 ? -13.006 6.992 13.786 1.00 93.69 94 ALA A N 1
ATOM 741 C CA . ALA A 1 94 ? -12.777 8.042 12.793 1.00 93.69 94 ALA A CA 1
ATOM 742 C C . ALA A 1 94 ? -11.299 8.168 12.380 1.00 93.69 94 ALA A C 1
ATOM 744 O O . ALA A 1 94 ? -11.026 8.459 11.220 1.00 93.69 94 ALA A O 1
ATOM 745 N N . PHE A 1 95 ? -10.361 7.891 13.292 1.00 92.19 95 PHE A N 1
ATOM 746 C CA . PHE A 1 95 ? -8.921 7.957 13.017 1.00 92.19 95 PHE A CA 1
ATOM 747 C C . PHE A 1 95 ? -8.348 6.655 12.437 1.00 92.19 95 PHE A C 1
ATOM 749 O O . PHE A 1 95 ? -7.266 6.660 11.863 1.00 92.19 95 PHE A O 1
ATOM 756 N N . VAL A 1 96 ? -9.098 5.553 12.523 1.00 90.69 96 VAL A N 1
ATOM 757 C CA . VAL A 1 96 ? -8.734 4.248 11.944 1.00 90.69 96 VAL A CA 1
ATOM 758 C C . VAL A 1 96 ? -9.179 4.145 10.484 1.00 90.69 96 VAL A C 1
ATOM 760 O O . VAL A 1 96 ? -8.486 3.567 9.653 1.00 90.69 96 VAL A O 1
ATOM 763 N N . ARG A 1 97 ? -10.326 4.745 10.140 1.00 92.06 97 ARG A N 1
ATOM 764 C CA . ARG A 1 97 ? -10.914 4.685 8.791 1.00 92.06 97 ARG A CA 1
ATOM 765 C C . ARG A 1 97 ? -9.950 5.081 7.654 1.00 92.06 97 ARG A C 1
ATOM 767 O O . ARG A 1 97 ? -9.962 4.382 6.643 1.00 92.06 97 ARG A O 1
ATOM 774 N N . PRO A 1 98 ? -9.121 6.140 7.765 1.00 92.62 98 PRO A N 1
ATOM 775 C CA . PRO A 1 98 ? -8.178 6.495 6.702 1.00 92.62 98 PRO A CA 1
ATOM 776 C C . PRO A 1 98 ? -7.140 5.399 6.434 1.00 92.62 98 PRO A C 1
ATOM 778 O O . PRO A 1 98 ? -6.733 5.215 5.290 1.00 92.62 98 PRO A O 1
ATOM 781 N N . MET A 1 99 ? -6.760 4.629 7.458 1.00 90.69 99 MET A N 1
ATOM 782 C CA . MET A 1 99 ? -5.811 3.524 7.317 1.00 90.69 99 MET A CA 1
ATOM 783 C C . MET A 1 99 ? -6.378 2.379 6.486 1.00 90.69 99 MET A C 1
ATOM 785 O O . MET A 1 99 ? -5.650 1.821 5.675 1.00 90.69 99 MET A O 1
ATOM 789 N N . VAL A 1 100 ? -7.680 2.097 6.614 1.00 91.62 100 VAL A N 1
ATOM 790 C CA . VAL A 1 100 ? -8.385 1.120 5.764 1.00 91.62 100 VAL A CA 1
ATOM 791 C C . VAL A 1 100 ? -8.318 1.536 4.289 1.00 91.62 100 VAL A C 1
ATOM 793 O O . VAL A 1 100 ? -8.073 0.715 3.414 1.00 91.62 100 VAL A O 1
ATOM 796 N N . ALA A 1 101 ? -8.514 2.823 3.991 1.00 91.81 101 ALA A N 1
ATOM 797 C CA . ALA A 1 101 ? -8.415 3.314 2.615 1.00 91.81 101 ALA A CA 1
ATOM 798 C C . ALA A 1 101 ? -6.973 3.241 2.086 1.00 91.81 101 ALA A C 1
ATOM 800 O O . ALA A 1 101 ? -6.747 2.814 0.958 1.00 91.81 101 ALA A O 1
ATOM 801 N N . ASN A 1 102 ? -6.003 3.628 2.915 1.00 89.88 102 ASN A N 1
ATOM 802 C CA . ASN A 1 102 ? -4.580 3.586 2.592 1.00 89.88 102 ASN A CA 1
ATOM 803 C C . ASN A 1 102 ? -4.082 2.155 2.330 1.00 89.88 102 ASN A C 1
ATOM 805 O O . ASN A 1 102 ? -3.379 1.946 1.346 1.00 89.88 102 ASN A O 1
ATOM 809 N N . CYS A 1 103 ? -4.473 1.169 3.144 1.00 89.44 103 CYS A N 1
ATOM 810 C CA . CYS A 1 103 ? -4.041 -0.215 2.944 1.00 89.44 103 CYS A CA 1
ATOM 811 C C . CYS A 1 103 ? -4.627 -0.807 1.645 1.00 89.44 103 CYS A C 1
ATOM 813 O O . CYS A 1 103 ? -3.866 -1.274 0.799 1.00 89.44 103 CYS A O 1
ATOM 815 N N . ILE A 1 104 ? -5.928 -0.604 1.382 1.00 90.56 104 ILE A N 1
ATOM 816 C CA . ILE A 1 104 ? -6.577 -1.023 0.125 1.00 90.56 104 ILE A CA 1
ATOM 817 C C . ILE A 1 104 ? -5.925 -0.352 -1.092 1.00 90.56 104 ILE A C 1
ATOM 819 O O . ILE A 1 104 ? -5.715 -1.000 -2.121 1.00 90.56 104 ILE A O 1
ATOM 823 N N . ALA A 1 105 ? -5.597 0.941 -1.000 1.00 89.88 105 ALA A N 1
ATOM 824 C CA . ALA A 1 105 ? -4.921 1.661 -2.075 1.00 89.88 105 ALA A CA 1
ATOM 825 C C . ALA A 1 105 ? -3.524 1.081 -2.355 1.00 89.88 105 ALA A C 1
ATOM 827 O O . ALA A 1 105 ? -3.188 0.840 -3.515 1.00 89.88 105 ALA A O 1
ATOM 828 N N . SER A 1 106 ? -2.740 0.787 -1.313 1.00 89.88 106 SER A N 1
AT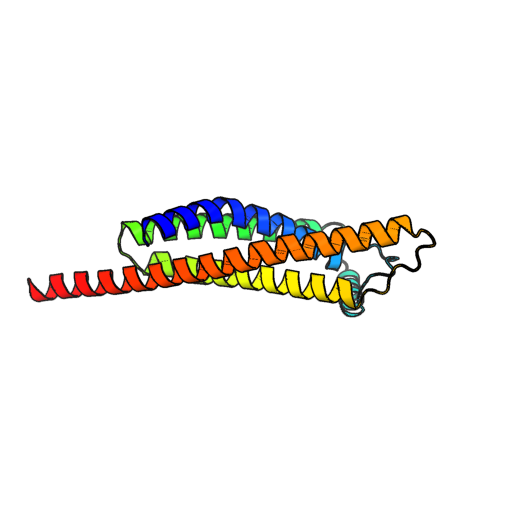OM 829 C CA . SER A 1 106 ? -1.433 0.138 -1.454 1.00 89.88 106 SER A CA 1
ATOM 830 C C . SER A 1 106 ? -1.535 -1.260 -2.071 1.00 89.88 106 SER A C 1
ATOM 832 O O . SER A 1 106 ? -0.791 -1.569 -3.004 1.00 89.88 106 SER A O 1
ATOM 834 N N . SER A 1 107 ? -2.482 -2.085 -1.620 1.00 91.69 107 SER A N 1
ATOM 835 C CA . SER A 1 107 ? -2.737 -3.414 -2.193 1.00 91.69 107 SER A CA 1
ATOM 836 C C . SER A 1 107 ? -3.156 -3.331 -3.659 1.00 91.69 107 SER A C 1
ATOM 838 O O . SER A 1 107 ? -2.690 -4.114 -4.485 1.00 91.69 107 SER A O 1
ATOM 840 N N . SER A 1 108 ? -3.984 -2.344 -4.008 1.00 90.62 108 SER A N 1
ATOM 841 C CA . SER A 1 108 ? -4.415 -2.099 -5.389 1.00 90.62 108 SER A CA 1
ATOM 842 C C . SER A 1 108 ? -3.246 -1.682 -6.282 1.00 90.62 108 SER A C 1
ATOM 844 O O . SER A 1 108 ? -3.116 -2.184 -7.397 1.00 90.62 108 SER A O 1
ATOM 846 N N . LEU A 1 109 ? -2.355 -0.813 -5.795 1.00 87.69 109 LEU A N 1
ATOM 847 C CA . LEU A 1 109 ? -1.150 -0.421 -6.527 1.00 87.69 109 LEU A CA 1
ATOM 848 C C . LEU A 1 109 ? -0.220 -1.620 -6.758 1.00 87.69 109 LEU A C 1
ATOM 850 O O . LEU A 1 109 ? 0.292 -1.808 -7.863 1.00 87.69 109 LEU A O 1
ATOM 854 N N . LEU A 1 110 ? -0.038 -2.463 -5.740 1.00 90.38 110 LEU A N 1
ATOM 855 C CA . LEU A 1 110 ? 0.774 -3.672 -5.847 1.00 90.38 110 LEU A CA 1
ATOM 856 C C . LEU A 1 110 ? 0.157 -4.701 -6.807 1.00 90.38 110 LEU A C 1
ATOM 858 O O . LEU A 1 110 ? 0.885 -5.352 -7.556 1.00 90.38 110 LEU A O 1
ATOM 862 N N . LEU A 1 111 ? -1.175 -4.805 -6.845 1.00 92.38 111 LEU A N 1
ATOM 863 C CA . LEU A 1 111 ? -1.890 -5.614 -7.832 1.00 92.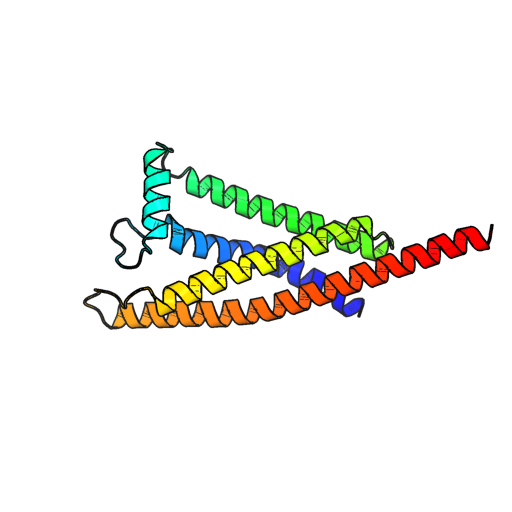38 111 LEU A CA 1
ATOM 864 C C . LEU A 1 111 ? -1.644 -5.101 -9.254 1.00 92.38 111 LEU A C 1
ATOM 866 O O . LEU A 1 111 ? -1.311 -5.892 -10.132 1.00 92.38 111 LEU A O 1
ATOM 870 N N . ILE A 1 112 ? -1.759 -3.789 -9.486 1.00 87.69 112 ILE A N 1
ATOM 871 C CA . ILE A 1 112 ? -1.472 -3.179 -10.794 1.00 87.69 112 ILE A CA 1
ATOM 872 C C . ILE A 1 112 ? -0.035 -3.498 -11.223 1.00 87.69 112 ILE A C 1
ATOM 874 O O . ILE A 1 112 ? 0.188 -3.937 -12.352 1.00 87.69 112 ILE A O 1
ATOM 878 N N . TYR A 1 113 ? 0.933 -3.353 -10.315 1.00 86.38 113 TYR A N 1
ATOM 879 C CA . TYR A 1 113 ? 2.328 -3.710 -10.569 1.00 86.38 113 TYR A CA 1
ATOM 880 C C . TYR A 1 113 ? 2.508 -5.185 -10.948 1.00 86.38 113 TYR A C 1
ATOM 882 O O . TYR A 1 113 ? 3.216 -5.498 -11.908 1.00 86.38 113 TYR A O 1
ATOM 890 N N . LEU A 1 114 ? 1.844 -6.098 -10.237 1.00 90.50 114 LEU A N 1
ATOM 891 C CA . LEU A 1 114 ? 1.881 -7.524 -10.553 1.00 90.50 114 LEU A CA 1
ATOM 892 C C . LEU A 1 114 ? 1.275 -7.830 -11.917 1.00 90.50 114 LEU A C 1
ATOM 894 O O . LEU A 1 114 ? 1.877 -8.573 -12.687 1.00 90.50 114 LEU A O 1
ATOM 898 N N . LEU A 1 115 ? 0.128 -7.236 -12.243 1.00 88.06 115 LEU A N 1
ATOM 899 C CA . LEU A 1 115 ? -0.511 -7.405 -13.547 1.00 88.06 115 LEU A CA 1
ATOM 900 C C . LEU A 1 115 ? 0.392 -6.907 -14.679 1.00 88.06 115 LEU A C 1
ATOM 902 O O . LEU A 1 115 ? 0.522 -7.593 -15.691 1.00 88.06 115 LEU A O 1
ATOM 906 N N . ILE A 1 116 ? 1.066 -5.768 -14.496 1.00 81.75 116 ILE A N 1
ATOM 907 C CA . ILE A 1 116 ? 2.043 -5.244 -15.462 1.00 81.75 116 ILE A CA 1
ATOM 908 C C . ILE A 1 116 ? 3.242 -6.188 -15.584 1.00 81.75 116 ILE A C 1
ATOM 910 O O . ILE A 1 116 ? 3.640 -6.513 -16.698 1.00 81.75 116 ILE A O 1
ATOM 914 N N . THR A 1 117 ? 3.786 -6.678 -14.470 1.00 83.31 117 THR A N 1
ATOM 915 C CA . THR A 1 117 ? 4.924 -7.617 -14.467 1.00 83.31 117 THR A CA 1
ATOM 916 C C . THR A 1 117 ? 4.569 -8.921 -15.188 1.00 83.31 117 THR A C 1
ATOM 918 O O . THR A 1 117 ? 5.323 -9.388 -16.037 1.00 83.31 117 THR A O 1
ATOM 921 N N . ILE A 1 118 ? 3.391 -9.486 -14.908 1.00 85.38 118 ILE A N 1
ATOM 922 C CA . ILE A 1 118 ? 2.852 -10.671 -15.591 1.00 85.38 118 ILE A CA 1
ATOM 923 C C . ILE A 1 118 ? 2.691 -10.383 -17.084 1.00 85.38 118 ILE A C 1
ATOM 925 O O . ILE A 1 118 ? 3.167 -11.151 -17.917 1.00 85.38 118 ILE A O 1
ATOM 929 N N . TYR A 1 119 ? 2.059 -9.262 -17.433 1.00 81.12 119 TYR A N 1
ATOM 930 C CA . TYR A 1 119 ? 1.876 -8.866 -18.823 1.00 81.12 119 TYR A CA 1
ATOM 931 C C . TYR A 1 119 ? 3.215 -8.769 -19.561 1.00 81.12 119 TYR A C 1
ATOM 933 O O . TYR A 1 119 ? 3.324 -9.297 -20.666 1.00 81.12 119 TYR A O 1
ATOM 941 N N . VAL A 1 120 ? 4.228 -8.158 -18.938 1.00 76.31 120 VAL A N 1
ATOM 942 C CA . VAL A 1 120 ? 5.588 -8.059 -19.476 1.00 76.31 120 VAL A CA 1
ATOM 943 C C . VAL A 1 120 ? 6.180 -9.449 -19.696 1.00 76.31 120 VAL A C 1
ATOM 945 O O . VAL A 1 120 ? 6.609 -9.736 -20.805 1.00 76.31 120 VAL A O 1
ATOM 948 N N . ILE A 1 121 ? 6.127 -10.347 -18.711 1.00 77.00 121 ILE A N 1
ATOM 949 C CA . ILE A 1 121 ? 6.663 -11.715 -18.839 1.00 77.00 121 ILE A CA 1
ATOM 950 C C . ILE A 1 121 ? 6.041 -12.478 -20.020 1.00 77.00 121 ILE A C 1
ATOM 952 O O . ILE A 1 121 ? 6.752 -13.206 -20.709 1.00 77.00 121 ILE A O 1
ATOM 956 N N . PHE A 1 122 ? 4.732 -12.336 -20.251 1.00 73.75 122 PHE A N 1
ATOM 957 C CA . PHE A 1 122 ? 4.015 -13.131 -21.257 1.00 73.75 122 PHE A CA 1
ATOM 958 C C . PHE A 1 122 ? 3.904 -12.483 -22.643 1.00 73.75 122 PHE A C 1
ATOM 960 O O . PHE A 1 122 ? 3.723 -13.205 -23.619 1.00 73.75 122 PHE A O 1
ATOM 967 N N . ASN A 1 123 ? 3.965 -11.152 -22.751 1.00 68.88 123 ASN A N 1
ATOM 968 C CA . ASN A 1 123 ? 3.691 -10.435 -24.008 1.00 68.88 123 ASN A CA 1
ATOM 969 C C . ASN A 1 123 ? 4.875 -9.636 -24.543 1.00 68.88 123 ASN A C 1
ATOM 971 O O . ASN A 1 123 ? 4.846 -9.198 -25.695 1.00 68.88 123 ASN A O 1
ATOM 975 N N . VAL A 1 124 ? 5.910 -9.415 -23.737 1.00 61.19 124 VAL A N 1
ATOM 976 C CA . VAL A 1 124 ? 7.151 -8.855 -24.252 1.00 61.19 124 VAL A CA 1
ATOM 977 C C . VAL A 1 124 ? 7.917 -10.010 -24.879 1.00 61.19 124 VAL A C 1
ATOM 979 O O . VAL A 1 124 ? 8.483 -10.847 -24.180 1.00 61.19 124 VAL A O 1
ATOM 982 N N . ASN A 1 125 ? 7.870 -10.078 -26.214 1.00 51.91 125 ASN A N 1
ATOM 983 C CA . ASN A 1 125 ? 8.662 -11.030 -26.985 1.00 51.91 125 ASN A CA 1
ATOM 984 C C . ASN A 1 125 ? 10.105 -10.993 -26.481 1.00 51.91 125 ASN A C 1
ATOM 986 O O . ASN A 1 125 ? 10.668 -9.906 -26.300 1.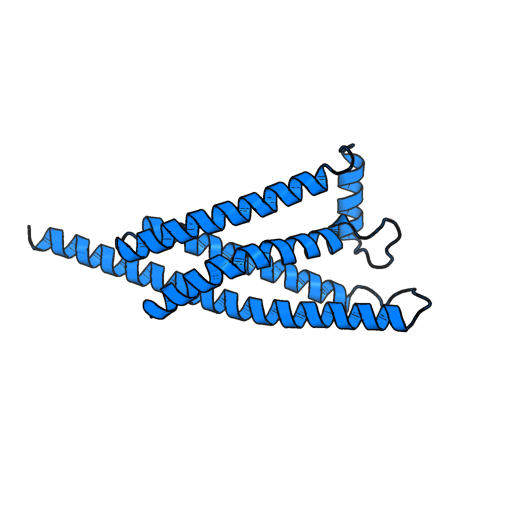00 51.91 125 ASN A O 1
ATOM 990 N N . PHE A 1 126 ? 10.675 -12.184 -26.261 1.00 51.09 126 PHE A N 1
ATOM 991 C CA . PHE A 1 126 ? 12.093 -12.344 -25.973 1.00 51.09 126 PHE A CA 1
ATOM 992 C C . PHE A 1 126 ? 12.894 -11.437 -26.903 1.00 51.09 126 PHE A C 1
ATOM 994 O O . PHE A 1 126 ? 12.517 -11.275 -28.069 1.00 51.09 126 PHE A O 1
ATOM 1001 N N . PRO A 1 127 ? 13.956 -10.815 -26.385 1.00 49.16 127 PRO A N 1
ATOM 1002 C CA . PRO A 1 127 ? 14.667 -9.796 -27.117 1.00 49.16 127 PRO A CA 1
ATOM 1003 C C . PRO A 1 127 ? 14.952 -10.191 -28.563 1.00 49.16 127 PRO A C 1
ATOM 1005 O O . PRO A 1 127 ? 15.472 -11.272 -28.829 1.00 49.16 127 PRO A O 1
ATOM 1008 N N . ALA A 1 128 ? 14.792 -9.239 -29.475 1.00 47.06 128 ALA A N 1
ATOM 1009 C CA . ALA A 1 128 ? 15.648 -9.187 -30.654 1.00 47.06 128 ALA A CA 1
ATOM 1010 C C . ALA A 1 128 ? 17.088 -8.774 -30.247 1.00 47.06 128 ALA A C 1
ATOM 1012 O O . ALA A 1 128 ? 17.712 -7.956 -30.915 1.00 47.06 128 ALA A O 1
ATOM 1013 N N . THR A 1 129 ? 17.605 -9.260 -29.106 1.00 51.91 129 THR A N 1
ATOM 1014 C CA . THR A 1 129 ? 19.017 -9.119 -28.738 1.00 51.91 129 THR A CA 1
ATOM 1015 C C . THR A 1 129 ? 19.751 -10.305 -29.325 1.00 51.91 129 THR A C 1
ATOM 1017 O O . THR A 1 129 ? 19.387 -11.454 -29.097 1.00 51.91 129 THR A O 1
ATOM 1020 N N . ASN A 1 130 ? 20.852 -10.040 -30.019 1.00 56.56 130 ASN A N 1
ATOM 1021 C CA . ASN A 1 130 ? 21.733 -11.089 -30.541 1.00 56.56 130 ASN A CA 1
ATOM 1022 C C . ASN A 1 130 ? 22.496 -11.845 -29.425 1.00 56.56 130 ASN A C 1
ATOM 1024 O O . ASN A 1 130 ? 23.326 -12.703 -29.709 1.00 56.56 130 ASN A O 1
ATOM 1028 N N . SER A 1 131 ? 22.236 -11.511 -28.157 1.00 70.75 131 SER A N 1
ATOM 1029 C CA . SER A 1 131 ? 22.879 -12.044 -26.959 1.00 70.75 131 SER A CA 1
ATOM 1030 C C . SER A 1 131 ? 21.872 -12.848 -26.137 1.00 70.75 131 SER A C 1
ATOM 1032 O O . SER A 1 131 ? 20.913 -12.304 -25.585 1.00 70.75 131 SER A O 1
ATOM 1034 N N . VAL A 1 132 ? 22.110 -14.158 -26.045 1.00 72.88 132 VAL A N 1
ATOM 1035 C CA . VAL A 1 132 ? 21.340 -15.096 -25.208 1.00 72.88 132 VAL A CA 1
ATOM 1036 C C . VAL A 1 132 ? 21.472 -14.748 -23.718 1.00 72.88 132 VAL A C 1
ATOM 1038 O O . VAL A 1 132 ? 20.529 -14.935 -22.951 1.00 72.88 132 VAL A O 1
ATOM 1041 N N . ALA A 1 133 ? 22.617 -14.192 -23.308 1.00 76.31 133 ALA A N 1
ATOM 1042 C CA . ALA A 1 133 ? 22.884 -13.826 -21.919 1.00 76.31 133 ALA A CA 1
ATOM 1043 C C . ALA A 1 133 ? 21.964 -12.696 -21.423 1.00 76.31 133 ALA A C 1
ATOM 1045 O O . ALA A 1 133 ? 21.442 -12.772 -20.310 1.00 76.31 133 ALA A O 1
ATOM 1046 N N . ASP A 1 134 ? 21.705 -11.690 -22.262 1.00 71.00 134 ASP A N 1
ATOM 1047 C CA . ASP A 1 134 ? 20.847 -10.555 -21.898 1.00 71.00 134 ASP A CA 1
ATOM 1048 C C . ASP A 1 134 ? 19.373 -10.966 -21.803 1.00 71.00 134 ASP A C 1
ATOM 1050 O O . ASP A 1 134 ? 18.665 -10.554 -20.882 1.00 71.00 134 ASP A O 1
ATOM 1054 N N . ALA A 1 135 ? 18.932 -11.857 -22.697 1.00 69.31 135 ALA A N 1
ATOM 1055 C CA . ALA A 1 135 ? 17.599 -12.450 -22.650 1.00 69.31 135 ALA A CA 1
ATOM 1056 C C . ALA A 1 135 ? 17.370 -13.252 -21.359 1.00 69.31 135 ALA A C 1
ATOM 1058 O O . ALA A 1 135 ? 16.364 -13.052 -20.674 1.00 69.31 135 ALA A O 1
ATOM 1059 N N . MET A 1 136 ? 18.331 -14.102 -20.981 1.00 76.19 136 MET A N 1
ATOM 1060 C CA . MET A 1 136 ? 18.269 -14.867 -19.732 1.00 76.19 136 MET A CA 1
ATOM 1061 C C . MET A 1 136 ? 18.275 -13.958 -18.492 1.00 76.19 136 MET A C 1
ATOM 1063 O O . MET A 1 136 ? 17.537 -14.202 -17.533 1.00 76.19 136 MET A O 1
ATOM 1067 N N . ASN A 1 137 ? 19.075 -12.890 -18.491 1.00 78.75 137 ASN A N 1
ATOM 1068 C CA . ASN A 1 137 ? 19.142 -11.956 -17.365 1.00 78.75 137 ASN A CA 1
ATOM 1069 C C . ASN A 1 137 ? 17.832 -11.160 -17.191 1.00 78.75 137 ASN A C 1
ATOM 1071 O O . ASN A 1 137 ? 17.345 -10.969 -16.073 1.00 78.75 137 ASN A O 1
ATOM 1075 N N . PHE A 1 138 ? 17.209 -10.745 -18.297 1.00 75.62 138 PHE A N 1
ATOM 1076 C CA . PHE A 1 138 ? 15.900 -10.096 -18.262 1.00 75.62 138 PHE A CA 1
ATOM 1077 C C . PHE A 1 138 ? 14.820 -11.032 -17.708 1.00 75.62 138 PHE A C 1
ATOM 1079 O O . PHE A 1 138 ? 14.113 -10.672 -16.765 1.00 75.62 138 PHE A O 1
ATOM 1086 N N . GLU A 1 139 ? 14.727 -12.254 -18.236 1.00 75.81 139 GLU A N 1
ATOM 1087 C CA . GLU A 1 139 ? 13.727 -13.237 -17.813 1.00 75.81 139 GLU A CA 1
ATOM 1088 C C . GLU A 1 139 ? 13.860 -13.585 -16.322 1.00 75.81 139 GLU A C 1
ATOM 1090 O O . GLU A 1 139 ? 12.873 -13.587 -15.581 1.00 75.81 139 GLU A O 1
ATOM 1095 N N . THR A 1 140 ? 15.086 -13.834 -15.853 1.00 82.12 140 THR A N 1
ATOM 1096 C CA . THR A 1 140 ? 15.356 -14.117 -14.433 1.00 82.12 140 THR A CA 1
ATOM 1097 C C . THR A 1 140 ? 15.006 -12.931 -13.536 1.00 82.12 140 THR A C 1
ATOM 1099 O O . THR A 1 140 ? 14.431 -13.126 -12.461 1.00 82.12 140 THR A O 1
ATOM 1102 N N . THR A 1 141 ? 15.267 -11.701 -13.986 1.00 82.25 141 THR A N 1
ATOM 1103 C CA . THR A 1 141 ? 14.889 -10.481 -13.263 1.00 82.25 141 THR A CA 1
ATOM 1104 C C . THR A 1 141 ? 13.372 -10.340 -13.161 1.00 82.25 141 THR A C 1
ATOM 1106 O O . THR A 1 141 ? 12.858 -10.180 -12.054 1.00 82.25 141 THR A O 1
ATOM 1109 N N . GLN A 1 142 ? 12.632 -10.478 -14.263 1.00 80.75 142 GLN A N 1
ATOM 1110 C CA . GLN A 1 142 ? 11.170 -10.360 -14.239 1.00 80.75 142 GLN A CA 1
ATOM 1111 C C . GLN A 1 142 ? 10.518 -11.470 -13.402 1.00 80.75 142 GLN A C 1
ATOM 1113 O O . GLN A 1 142 ? 9.625 -11.200 -12.598 1.00 80.75 142 GLN A O 1
ATOM 1118 N N . LYS A 1 143 ? 11.026 -12.708 -13.478 1.00 83.50 143 LYS A N 1
ATOM 1119 C CA . LYS A 1 143 ? 10.596 -13.806 -12.595 1.00 83.50 143 LYS A CA 1
ATOM 1120 C C . LYS A 1 143 ? 10.847 -13.488 -11.122 1.00 83.50 143 LYS A C 1
ATOM 1122 O O . LYS A 1 143 ? 9.973 -13.717 -10.290 1.00 83.50 143 LYS A O 1
ATOM 1127 N N . ARG A 1 144 ? 12.003 -12.907 -10.782 1.00 86.88 144 ARG A N 1
ATOM 1128 C CA . ARG A 1 144 ? 12.294 -12.456 -9.412 1.00 86.88 144 ARG A CA 1
ATOM 1129 C C . ARG A 1 144 ? 11.313 -11.372 -8.959 1.00 86.88 144 ARG A C 1
ATOM 1131 O O . ARG A 1 144 ? 10.848 -11.421 -7.823 1.00 86.88 144 ARG A O 1
ATOM 1138 N N . HIS A 1 145 ? 10.987 -10.419 -9.830 1.00 86.06 145 HIS A N 1
ATOM 1139 C CA . HIS A 1 145 ? 10.020 -9.357 -9.545 1.00 86.06 145 HIS A CA 1
ATOM 1140 C C . HIS A 1 145 ? 8.618 -9.923 -9.301 1.00 86.06 145 HIS A C 1
ATOM 1142 O O . HIS A 1 145 ? 7.962 -9.504 -8.348 1.00 86.06 145 HIS A O 1
ATOM 1148 N N . LEU A 1 146 ? 8.203 -10.924 -10.082 1.00 88.31 146 LEU A N 1
ATOM 1149 C CA . LEU A 1 146 ? 6.948 -11.645 -9.881 1.00 88.31 146 LEU A CA 1
ATOM 1150 C C . LEU A 1 146 ? 6.919 -12.382 -8.534 1.00 88.31 146 LEU A C 1
ATOM 1152 O O . LEU A 1 146 ? 5.955 -12.243 -7.787 1.00 88.31 146 LEU A O 1
ATOM 1156 N N . THR A 1 147 ? 7.978 -13.118 -8.185 1.00 88.44 147 THR A N 1
ATOM 1157 C CA . THR A 1 147 ? 8.052 -13.863 -6.916 1.00 88.44 147 THR A CA 1
ATOM 1158 C C . THR A 1 147 ? 8.030 -12.932 -5.704 1.00 88.44 147 THR A C 1
ATOM 1160 O O . THR A 1 147 ? 7.255 -13.140 -4.768 1.00 88.44 147 THR A O 1
ATOM 1163 N N . ILE A 1 148 ? 8.864 -11.886 -5.715 1.00 88.19 148 ILE A N 1
ATOM 1164 C CA . ILE A 1 148 ? 8.935 -10.912 -4.619 1.00 88.19 148 ILE A CA 1
ATOM 1165 C C . ILE A 1 148 ? 7.615 -10.142 -4.524 1.00 88.19 148 ILE A C 1
ATOM 1167 O O . ILE A 1 148 ? 7.022 -10.080 -3.448 1.00 88.19 148 ILE A O 1
ATOM 1171 N N . GLY A 1 149 ? 7.124 -9.606 -5.645 1.00 87.56 149 GLY A N 1
ATOM 1172 C CA . GLY A 1 149 ? 5.863 -8.869 -5.703 1.00 87.56 149 GLY A CA 1
ATOM 1173 C C . GLY A 1 149 ? 4.676 -9.711 -5.241 1.00 87.56 149 GLY A C 1
ATOM 1174 O O . GLY A 1 149 ? 3.858 -9.228 -4.467 1.00 87.56 149 GLY A O 1
ATOM 1175 N N . GLY A 1 150 ? 4.614 -10.984 -5.645 1.00 89.81 150 GLY A N 1
ATOM 1176 C CA . GLY A 1 150 ? 3.547 -11.909 -5.264 1.00 89.81 150 GLY A CA 1
ATOM 1177 C C . GLY A 1 150 ? 3.571 -12.229 -3.773 1.00 89.81 150 GLY A C 1
ATOM 1178 O O . GLY A 1 150 ? 2.531 -12.206 -3.119 1.00 89.81 150 GLY A O 1
ATOM 1179 N N . THR A 1 151 ? 4.764 -12.441 -3.211 1.00 90.25 151 THR A N 1
ATOM 1180 C CA . THR A 1 151 ? 4.936 -12.656 -1.766 1.00 90.25 151 THR A CA 1
ATOM 1181 C C . THR A 1 151 ? 4.464 -11.441 -0.973 1.00 90.25 151 THR A C 1
ATOM 1183 O O . THR A 1 151 ? 3.679 -11.585 -0.035 1.00 90.25 151 THR A O 1
ATOM 1186 N N . PHE A 1 152 ? 4.887 -10.235 -1.368 1.00 90.12 152 PHE A N 1
ATOM 1187 C CA . PHE A 1 152 ? 4.403 -9.016 -0.729 1.00 90.12 152 PHE A CA 1
ATOM 1188 C C . PHE A 1 152 ? 2.895 -8.868 -0.902 1.00 90.12 152 PHE A C 1
ATOM 1190 O O . PHE A 1 152 ? 2.224 -8.571 0.073 1.00 90.12 152 PHE A O 1
ATOM 1197 N N . PHE A 1 153 ? 2.332 -9.154 -2.072 1.00 92.56 153 PHE A N 1
ATOM 1198 C CA . PHE A 1 153 ? 0.895 -9.016 -2.293 1.00 92.56 153 PHE A CA 1
ATOM 1199 C C . PHE A 1 153 ? 0.065 -9.850 -1.315 1.00 92.56 153 PHE A C 1
ATOM 1201 O O . PHE A 1 153 ? -0.877 -9.333 -0.720 1.00 92.56 153 PHE A O 1
ATOM 1208 N N . VAL A 1 154 ? 0.472 -11.091 -1.042 1.00 92.31 154 VAL A N 1
ATOM 1209 C CA . VAL A 1 154 ? -0.175 -11.919 -0.011 1.00 92.31 154 VAL A CA 1
ATOM 1210 C C . VAL A 1 154 ? -0.054 -11.289 1.384 1.00 92.31 154 VAL A C 1
ATOM 1212 O O . VAL A 1 154 ? -1.029 -11.276 2.135 1.00 92.31 154 VAL A O 1
ATOM 1215 N N . LEU A 1 155 ? 1.106 -10.723 1.734 1.00 90.38 155 LEU A N 1
ATOM 1216 C CA . LEU A 1 155 ? 1.286 -10.010 3.006 1.00 90.38 155 LEU A CA 1
ATOM 1217 C C . LEU A 1 155 ? 0.400 -8.758 3.104 1.00 90.38 155 LEU A C 1
ATOM 1219 O O . LEU A 1 155 ? -0.127 -8.478 4.178 1.00 90.38 155 LEU A O 1
ATOM 1223 N N . TYR A 1 156 ? 0.213 -8.028 2.003 1.00 91.00 156 TYR A N 1
ATOM 1224 C CA . TYR A 1 156 ? -0.674 -6.863 1.932 1.00 91.00 156 TYR A CA 1
ATOM 1225 C C . TYR A 1 156 ? -2.145 -7.261 2.107 1.00 91.00 156 TYR A C 1
ATOM 1227 O O . TYR A 1 156 ? -2.853 -6.618 2.873 1.00 91.00 156 TYR A O 1
ATOM 1235 N N . LEU A 1 157 ? -2.591 -8.375 1.514 1.00 92.38 157 LEU A N 1
ATOM 1236 C CA . LEU A 1 157 ? -3.944 -8.901 1.753 1.00 92.38 157 LEU A CA 1
ATOM 1237 C C . LEU A 1 157 ? -4.169 -9.281 3.223 1.00 92.38 157 LEU A C 1
ATOM 1239 O O . LEU A 1 157 ? -5.237 -9.027 3.783 1.00 92.38 157 LEU A O 1
ATOM 1243 N N . LEU A 1 158 ? -3.161 -9.880 3.865 1.00 90.62 158 LEU A N 1
ATOM 1244 C CA . LEU A 1 158 ? -3.222 -10.180 5.295 1.00 90.62 158 LEU A CA 1
ATOM 1245 C C . LEU A 1 158 ? -3.292 -8.894 6.128 1.00 90.62 158 LEU A C 1
ATOM 1247 O O . LEU A 1 158 ? -4.064 -8.819 7.084 1.00 90.62 158 LEU A O 1
ATOM 1251 N N . TRP A 1 159 ? -2.515 -7.878 5.759 1.00 89.75 159 TRP A N 1
ATOM 1252 C CA . TRP A 1 159 ? -2.544 -6.575 6.411 1.00 89.75 159 TRP A CA 1
ATOM 1253 C C . TRP A 1 159 ? -3.908 -5.895 6.274 1.00 89.75 159 TRP A C 1
ATOM 1255 O O . TRP A 1 159 ? -4.466 -5.478 7.288 1.00 89.75 159 TRP A O 1
ATOM 1265 N N . ASP A 1 160 ? -4.497 -5.883 5.077 1.00 91.69 160 ASP A N 1
ATOM 1266 C CA . ASP A 1 160 ? -5.842 -5.356 4.829 1.00 91.69 160 ASP A CA 1
ATOM 1267 C C . ASP A 1 160 ? -6.881 -6.029 5.728 1.00 91.69 160 ASP A C 1
ATOM 1269 O O . ASP A 1 160 ? -7.676 -5.352 6.384 1.00 91.69 160 ASP A O 1
ATOM 1273 N N . ALA A 1 161 ? -6.846 -7.362 5.820 1.00 92.12 161 ALA A N 1
ATOM 1274 C CA . ALA A 1 161 ? -7.757 -8.121 6.671 1.00 92.12 161 ALA A CA 1
ATOM 1275 C C . ALA A 1 161 ? -7.614 -7.743 8.155 1.00 92.12 161 ALA A C 1
ATOM 1277 O O . ALA A 1 161 ? -8.613 -7.598 8.863 1.00 92.12 161 ALA A O 1
ATOM 1278 N N . ILE A 1 162 ? -6.380 -7.550 8.628 1.00 89.56 162 ILE A N 1
ATOM 1279 C CA . ILE A 1 162 ? -6.089 -7.176 10.017 1.00 89.56 162 ILE A CA 1
ATOM 1280 C C . ILE A 1 162 ? -6.559 -5.751 10.323 1.00 89.56 162 ILE A C 1
ATOM 1282 O O . ILE A 1 162 ? -7.200 -5.536 11.352 1.00 89.56 162 ILE A O 1
ATOM 1286 N N . ILE A 1 163 ? -6.279 -4.786 9.442 1.00 90.25 163 ILE A N 1
ATOM 1287 C CA . ILE A 1 163 ? -6.705 -3.389 9.612 1.00 90.25 163 ILE A CA 1
ATOM 1288 C C . ILE A 1 163 ? -8.231 -3.277 9.548 1.00 90.25 163 ILE A C 1
ATOM 1290 O O . ILE A 1 163 ? -8.837 -2.554 10.341 1.00 90.25 163 ILE A O 1
ATOM 1294 N N . LEU A 1 164 ? -8.873 -4.033 8.656 1.00 92.31 164 LEU A N 1
ATOM 1295 C CA . LEU A 1 164 ? -10.327 -4.083 8.562 1.00 92.31 164 LEU A CA 1
ATOM 1296 C C . LEU A 1 164 ? -10.955 -4.684 9.827 1.00 92.31 164 LEU A C 1
ATOM 1298 O O . LEU A 1 164 ? -11.923 -4.133 10.355 1.00 92.31 164 LEU A O 1
ATOM 1302 N N . TYR A 1 165 ? -10.389 -5.778 10.342 1.00 91.44 165 TYR A N 1
ATOM 1303 C CA . TYR A 1 165 ? -10.808 -6.371 11.612 1.00 91.44 165 TYR A CA 1
ATOM 1304 C C . TYR A 1 165 ? -10.688 -5.364 12.765 1.00 91.44 165 TYR A C 1
ATOM 1306 O O . TYR A 1 165 ? -11.635 -5.189 13.531 1.00 91.44 165 TYR A O 1
ATOM 1314 N N . ASP A 1 166 ? -9.549 -4.675 12.870 1.00 88.56 166 ASP A N 1
ATOM 1315 C CA . ASP A 1 166 ? -9.294 -3.681 13.916 1.00 88.56 166 ASP A CA 1
ATOM 1316 C C . ASP A 1 166 ? -10.283 -2.508 13.843 1.00 88.56 166 ASP A C 1
ATOM 1318 O O . ASP A 1 166 ? -10.854 -2.100 14.856 1.00 88.56 166 ASP A O 1
ATOM 1322 N N . TYR A 1 167 ? -10.590 -2.029 12.634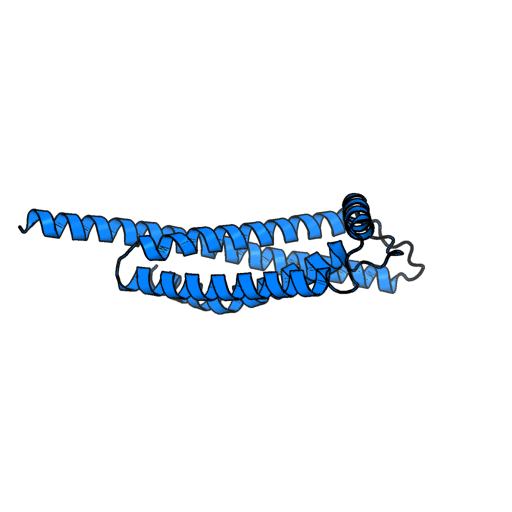 1.00 92.75 167 TYR A N 1
ATOM 1323 C CA . TYR A 1 167 ? -11.617 -1.012 12.425 1.00 92.75 167 TYR A CA 1
ATOM 1324 C C . TYR A 1 167 ? -12.985 -1.442 12.967 1.00 92.75 167 TYR A C 1
ATOM 1326 O O . TYR A 1 167 ? -13.641 -0.663 13.667 1.00 92.75 167 TYR A O 1
ATOM 1334 N N . PHE A 1 168 ? -13.425 -2.667 12.668 1.00 93.81 168 PHE A N 1
ATOM 1335 C CA . PHE A 1 168 ? -14.708 -3.169 13.157 1.00 93.81 168 PHE A CA 1
ATOM 1336 C C . PHE A 1 168 ? -14.707 -3.411 14.674 1.00 93.81 168 PHE A C 1
ATOM 1338 O O . PHE A 1 168 ? -15.683 -3.029 15.322 1.00 93.81 168 PHE A O 1
ATOM 1345 N N . ASP A 1 169 ? -13.621 -3.941 15.252 1.00 92.50 169 ASP A N 1
ATOM 1346 C CA . ASP A 1 169 ? -13.457 -4.106 16.710 1.00 92.50 169 ASP A CA 1
ATOM 1347 C C . ASP A 1 169 ? -13.562 -2.756 17.433 1.00 92.50 169 ASP A C 1
ATOM 1349 O O . ASP A 1 169 ? -14.346 -2.599 18.3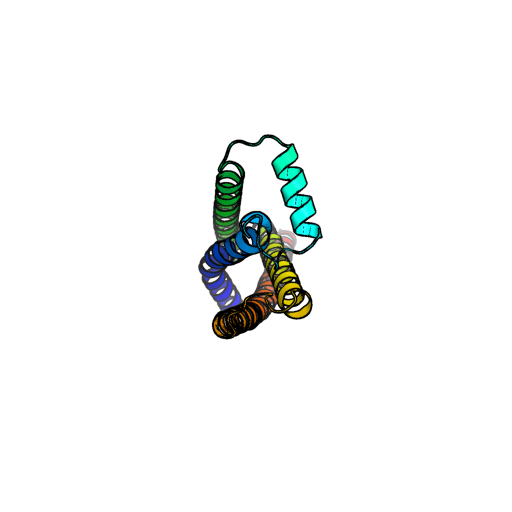70 1.00 92.50 169 ASP A O 1
ATOM 1353 N N . ILE A 1 170 ? -12.826 -1.744 16.968 1.00 91.88 170 ILE A N 1
ATOM 1354 C CA . ILE A 1 170 ? -12.838 -0.402 17.565 1.00 91.88 170 ILE A CA 1
ATOM 1355 C C . ILE A 1 170 ? -14.207 0.252 17.397 1.00 91.88 170 ILE A C 1
ATOM 1357 O O . ILE A 1 170 ? -14.727 0.849 18.339 1.00 91.88 170 ILE A O 1
ATOM 1361 N N . LYS A 1 171 ? -14.827 0.124 16.220 1.00 94.44 171 LYS A N 1
ATOM 1362 C CA . LYS A 1 171 ? -16.168 0.661 15.963 1.00 94.44 171 LYS A CA 1
ATOM 1363 C C . LYS A 1 171 ? -17.222 0.018 16.862 1.00 94.44 171 LYS A C 1
ATOM 1365 O O . LYS A 1 171 ? -18.138 0.711 17.297 1.00 94.44 171 LYS A O 1
ATOM 1370 N N . GLN A 1 172 ? -17.126 -1.284 17.121 1.00 93.75 172 GLN A N 1
ATOM 1371 C CA . GLN A 1 172 ? -18.030 -1.971 18.036 1.00 93.75 172 GLN A CA 1
ATOM 1372 C C . GLN A 1 172 ? -17.845 -1.464 19.465 1.00 93.75 172 GLN A C 1
ATOM 1374 O O . GLN A 1 172 ? -18.787 -0.914 20.021 1.00 93.75 172 GLN A O 1
ATOM 1379 N N . ARG A 1 173 ? -16.620 -1.498 19.995 1.00 89.50 173 ARG A N 1
ATOM 1380 C CA . ARG A 1 173 ? -16.336 -1.035 21.364 1.00 89.50 173 ARG A CA 1
ATOM 1381 C C . ARG A 1 173 ? -16.703 0.421 21.597 1.00 89.50 173 ARG A C 1
ATOM 1383 O O . ARG A 1 173 ? -17.176 0.766 22.670 1.00 89.50 173 ARG A O 1
ATOM 1390 N N . HIS A 1 174 ? -16.489 1.276 20.600 1.00 92.75 174 HIS A N 1
ATOM 1391 C CA . HIS A 1 174 ? -16.890 2.674 20.682 1.00 92.75 174 HIS A CA 1
ATOM 1392 C C . HIS A 1 174 ? -18.407 2.817 20.856 1.00 92.75 174 HIS A C 1
ATOM 1394 O O . HIS A 1 174 ? -18.854 3.634 21.654 1.00 92.75 174 HIS A O 1
ATOM 1400 N N . ARG A 1 175 ? -19.200 2.015 20.132 1.00 92.38 175 ARG A N 1
ATOM 1401 C CA . ARG A 1 175 ? -20.660 1.999 20.288 1.00 92.38 175 ARG A CA 1
ATOM 1402 C C . ARG A 1 175 ? -21.068 1.465 21.653 1.00 92.38 175 ARG A C 1
ATOM 1404 O O . ARG A 1 175 ? -21.883 2.108 22.299 1.00 92.38 175 ARG A O 1
ATOM 1411 N N . ASP A 1 176 ? -20.470 0.362 22.092 1.00 91.88 176 ASP A N 1
ATOM 1412 C CA . ASP A 1 176 ? -20.773 -0.253 23.388 1.00 91.88 176 ASP A CA 1
ATOM 1413 C C . ASP A 1 176 ? -20.464 0.718 24.540 1.00 91.88 176 ASP A C 1
ATOM 1415 O O . ASP A 1 176 ? -21.272 0.897 25.444 1.00 91.88 176 ASP A O 1
ATOM 1419 N N . PHE A 1 177 ? -19.336 1.431 24.460 1.00 89.50 177 PHE A N 1
ATOM 1420 C CA . PHE A 1 177 ? -18.958 2.459 25.429 1.00 89.50 177 PHE A CA 1
ATOM 1421 C C . PHE A 1 177 ? -19.921 3.653 25.436 1.00 89.50 177 PHE A C 1
ATOM 1423 O O . PHE A 1 177 ? -20.317 4.121 26.499 1.00 89.50 177 PHE A O 1
ATOM 1430 N N . MET A 1 178 ? -20.323 4.147 24.260 1.00 90.00 178 MET A N 1
ATOM 1431 C CA . MET A 1 178 ? -21.292 5.245 24.171 1.00 90.00 178 MET A CA 1
ATOM 1432 C C . MET A 1 178 ? -22.675 4.836 24.681 1.00 90.00 178 MET A C 1
ATOM 1434 O O . MET A 1 178 ? -23.350 5.644 25.308 1.00 90.00 178 MET A O 1
ATOM 1438 N N . TYR A 1 179 ? -23.089 3.596 24.423 1.00 91.25 179 TYR A N 1
ATOM 1439 C CA . TYR A 1 179 ? -24.343 3.041 24.922 1.00 91.25 179 TYR A CA 1
ATOM 1440 C C . TYR A 1 179 ? -24.337 2.939 26.451 1.00 91.25 179 TYR A C 1
ATOM 1442 O O . TYR A 1 179 ? -25.253 3.434 27.098 1.00 91.25 179 TYR A O 1
ATOM 1450 N N . TRP A 1 180 ? -23.252 2.414 27.024 1.00 91.81 180 TRP A N 1
ATOM 1451 C CA . TRP A 1 180 ? -23.043 2.333 28.470 1.00 91.81 180 TRP A CA 1
ATOM 1452 C C . TRP A 1 180 ? -23.126 3.703 29.164 1.00 91.81 180 TRP A C 1
ATOM 1454 O O . TRP A 1 180 ? -23.830 3.840 30.159 1.00 91.81 180 TRP A O 1
ATOM 1464 N N . ILE A 1 181 ? -22.507 4.749 28.593 1.00 88.75 181 ILE A N 1
ATOM 1465 C CA . ILE A 1 181 ? -22.612 6.126 29.121 1.00 88.75 181 ILE A CA 1
ATOM 1466 C C . ILE A 1 181 ? -24.067 6.610 29.173 1.00 88.75 181 ILE A C 1
ATOM 1468 O O . ILE A 1 181 ? -24.419 7.392 30.054 1.00 88.75 181 ILE A O 1
ATOM 1472 N N . VAL A 1 182 ? -24.886 6.225 28.193 1.00 90.56 182 VAL A N 1
ATOM 1473 C CA . VAL A 1 182 ? -26.291 6.638 28.119 1.00 90.56 182 VAL A CA 1
ATOM 1474 C C . VAL A 1 182 ? -27.147 5.860 29.116 1.00 90.56 182 VAL A C 1
ATOM 1476 O O . VAL A 1 182 ? -28.037 6.460 29.704 1.00 90.56 182 VAL A O 1
ATOM 1479 N N . GLU A 1 183 ? -26.889 4.566 29.320 1.00 85.81 183 GLU A N 1
ATOM 1480 C CA . GLU A 1 183 ? -27.635 3.738 30.279 1.00 85.81 183 GLU A CA 1
ATOM 1481 C C . GLU A 1 183 ? -27.332 4.062 31.746 1.00 85.81 183 GLU A C 1
ATOM 1483 O O . GLU A 1 183 ? -28.218 3.942 32.587 1.00 85.81 183 GLU A O 1
ATOM 1488 N N . GLU A 1 184 ? -26.103 4.466 32.074 1.00 77.25 184 GLU A N 1
ATOM 1489 C CA . GLU A 1 184 ? -25.722 4.832 33.447 1.00 77.25 184 GLU A CA 1
ATOM 1490 C C . GLU A 1 184 ? -26.038 6.290 33.820 1.00 77.25 184 GLU A C 1
ATOM 1492 O O . GLU A 1 184 ? -25.711 6.733 34.926 1.00 77.25 184 GLU A O 1
ATOM 1497 N N . ARG A 1 185 ? -26.663 7.042 32.909 1.00 53.12 185 ARG A N 1
ATOM 1498 C CA . ARG A 1 185 ? -27.103 8.425 33.120 1.00 53.12 185 ARG A CA 1
ATOM 1499 C C . ARG A 1 185 ? -28.571 8.507 33.509 1.00 53.12 185 ARG A C 1
ATOM 1501 O O . ARG A 1 185 ? -28.864 9.361 34.375 1.00 53.12 185 ARG A O 1
#

Radius of gyration: 21.46 Å; chains: 1; bounding box: 50×36×64 Å

Secondary structure (DSSP, 8-state):
-HHHHHHHHHHHHHHHHHHHHHHHHHHHHHHT-S-TT-TT--HHHHHHHHHHHTTTPPTTHHHHHHHHHHHHHHHHHHHHHHHHHHHHHHT-HHHHHHHHHHHHHHHHHHHHHHHHHHHHHHHS-----S-HHHHHHHHHHHHHHHHHHHHHHHHHHHHHHHHHHHHHHHHHHHHHHHHHHHHT-